Protein AF-A0A1S3XBG7-F1 (afdb_monomer)

Nearest PDB structures (foldseek):
  7dsp-assembly1_B  TM=4.612E-01  e=5.229E+00  Saccharomyces cerevisiae S288C
  7dso-assembly1_B  TM=4.538E-01  e=4.986E+00  Saccharomyces cerevisiae S288C
  7dsm-assembly1_B  TM=4.630E-01  e=8.419E+00  Saccharomyces cerevisiae S288C
  7dsr-assembly1_B  TM=4.302E-01  e=9.261E+00  Saccharomyces cerevisiae S288C

pLDDT: mean 74.71, std 26.36, range [26.05, 98.44]

Organism: Nicotiana tabacum (NCBI:txid4097)

Foldseek 3Di:
DDDDDDDDDDDDDDDDDDDDDDDDDPDDDDDDDDDDDDDDDDDDDDDDDDDPDDDPDDPPDDCPPPPVPDPDPDDPPDFDAFPLLVVQLVQQLAALPRHDADALVSLLVNLVLQLCLLVVNDDPTTRHDLLSLLSRLLSLLLLQQPHDPRRHHDPSNLVSLLVRVVSCVVRPDLLSVLSNCLPQPSSPRRDVSNVPDQFDDDLSNLLSVLSVQLSNLHADALCSLLSNDVQQPPQDPPDPDDRHGGSSSVSNNVSSCNRSPYDPRNVVSVVCSCVPVVDPDDDDPDPDDDDPDDDDPVPDDD

Sequence (302 aa):
MKALLYPDPLISPVPITKTRPFLNPQTSVRIPIKRVDYWVGKSSYSAINAVLDSASIDEQEPDIKNPSLSTSYRNSELPKPNQTVLEAQTKVCTGPTQTRPLTEEHAFKVLDTILKSAKGELKDEEPVSKAQLGAFFSAMTIRANAFPEPTQWSEGERRAMNHYWPQLIRVLPQDTIFIADPEGSIMGVGSSIGPQFVGNGTAEMRLVGALREVLAGGHLGYEEVQGVLKDVLPLKAGEMESSSASESLFSAFMIGQRMNRETDRELKAYCLAFDNELGPAPVADVNSLTHYGEPYDGNTRY

Solvent-accessible surface area (backbone atoms only — not comparable to full-atom values): 18846 Å² total; per-residue (Å²): 132,91,79,89,85,86,85,86,84,89,85,84,89,81,88,83,78,93,78,86,81,93,76,86,82,86,83,78,86,83,80,88,79,82,85,78,91,81,85,88,79,93,78,80,92,74,87,78,79,83,77,86,76,85,75,86,72,82,88,74,75,75,89,76,68,58,84,91,69,57,95,59,90,61,64,85,87,56,80,66,74,20,61,67,54,50,59,49,35,80,29,43,60,38,34,62,88,70,25,44,54,55,52,37,71,56,31,40,50,39,53,49,51,48,46,32,31,58,71,68,66,56,81,94,54,56,58,67,44,54,41,54,50,14,29,45,29,19,30,53,28,21,22,67,65,51,38,52,78,88,30,16,73,33,71,33,35,51,54,31,43,64,68,44,42,82,58,39,71,75,55,53,57,67,72,52,45,19,48,44,19,47,78,20,58,81,61,67,75,62,43,69,58,15,61,67,58,50,62,77,59,73,48,24,31,49,42,46,58,54,38,55,44,28,44,56,48,43,84,68,52,41,67,55,48,24,53,38,49,60,46,41,47,77,71,70,83,90,60,100,60,101,66,58,51,55,52,24,60,53,30,19,43,58,45,25,41,53,29,55,54,67,47,76,53,38,51,50,17,66,70,52,53,60,58,71,75,82,46,78,82,79,84,80,90,66,99,71,83,84,81,77,68,81,76,85,79,86,75,79,82,129

Secondary structure (DSSP, 8-state):
-----------PPPPPPP-PPP----------PPP-------------------------------TT--S-SS-TTSPPPPHHHHHHHHHHSS-TTT--PPPHHHHHHHHHHHHHHHHT--SSSPPPPHHHHHHHHHHHHHHHHTS-GGGS--HHHHHHHHHHHHHHTTTS-HHHHHHH-TTS-TTSS--SHHHH---SHHHHHHHHHHHHHHHTT----HHHHHHHHHHH-S--SS---TTSPPHHHHHHHHHHHHHH---HHHHHHHHHSSTTTT-SPP----S----PPPP--SS---

Structure (mmCIF, N/CA/C/O backbone):
data_AF-A0A1S3XBG7-F1
#
_entry.id   AF-A0A1S3XBG7-F1
#
loop_
_atom_site.group_PDB
_atom_site.id
_atom_site.type_symbol
_atom_site.label_atom_id
_atom_site.label_alt_id
_atom_site.label_comp_id
_atom_site.label_asym_id
_atom_site.label_entity_id
_atom_site.label_seq_id
_atom_site.pdbx_PDB_ins_code
_atom_site.Cartn_x
_atom_site.Cartn_y
_atom_site.Cartn_z
_atom_site.occupancy
_atom_site.B_iso_or_equiv
_atom_site.auth_seq_id
_atom_site.auth_comp_id
_atom_site.auth_asym_id
_atom_site.auth_atom_id
_atom_site.pdbx_PDB_model_num
ATOM 1 N N . MET A 1 1 ? 47.521 7.383 49.007 1.00 35.34 1 MET A N 1
ATOM 2 C CA . MET A 1 1 ? 48.975 7.588 48.805 1.00 35.34 1 MET A CA 1
ATOM 3 C C . MET A 1 1 ? 49.228 7.588 47.302 1.00 35.34 1 MET A C 1
ATOM 5 O O . MET A 1 1 ? 48.761 6.661 46.665 1.00 35.34 1 MET A O 1
ATOM 9 N N . LYS A 1 2 ? 49.567 8.749 46.712 1.00 31.89 2 LYS A N 1
ATOM 10 C CA . LYS A 1 2 ? 50.866 9.065 46.056 1.00 31.89 2 LYS A CA 1
ATOM 11 C C . LYS A 1 2 ? 51.339 7.982 45.064 1.00 31.89 2 LYS A C 1
ATOM 13 O O . LYS A 1 2 ? 51.423 6.841 45.478 1.00 31.89 2 LYS A O 1
ATOM 18 N N . ALA A 1 3 ? 51.812 8.221 43.842 1.00 29.66 3 ALA A N 1
ATOM 19 C CA . ALA A 1 3 ? 51.952 9.354 42.917 1.00 29.66 3 ALA A CA 1
ATOM 20 C C . ALA A 1 3 ? 52.903 8.850 41.796 1.00 29.66 3 ALA A C 1
ATOM 22 O O . ALA A 1 3 ? 53.903 8.240 42.153 1.00 29.66 3 ALA A O 1
ATOM 23 N N . LEU A 1 4 ? 52.620 9.197 40.526 1.00 32.34 4 LEU A N 1
ATOM 24 C CA . LEU A 1 4 ? 53.563 9.552 39.432 1.00 32.34 4 LEU A CA 1
ATOM 25 C C . LEU A 1 4 ? 54.542 8.458 38.918 1.00 32.34 4 LEU A C 1
ATOM 27 O O . LEU A 1 4 ? 55.101 7.693 39.686 1.00 32.34 4 LEU A O 1
ATOM 31 N N . LEU A 1 5 ? 54.778 8.311 37.607 1.00 31.88 5 LEU A N 1
ATOM 32 C CA . LEU A 1 5 ? 55.595 9.215 36.782 1.00 31.88 5 LEU A CA 1
ATOM 33 C C . LEU A 1 5 ? 55.273 9.102 35.270 1.00 31.88 5 LEU A C 1
ATOM 35 O O . LEU A 1 5 ? 55.169 8.007 34.726 1.00 31.88 5 LEU A O 1
ATOM 39 N N . TYR A 1 6 ? 55.182 10.270 34.628 1.00 31.20 6 TYR A N 1
ATOM 40 C CA . TYR A 1 6 ? 55.265 10.555 33.181 1.00 31.20 6 TYR A CA 1
ATOM 41 C C . TYR A 1 6 ? 56.746 10.826 32.792 1.00 31.20 6 TYR A C 1
ATOM 43 O O . TYR A 1 6 ? 57.567 10.984 33.704 1.00 31.20 6 TYR A O 1
ATOM 51 N N . PRO A 1 7 ? 57.121 10.904 31.493 1.00 42.81 7 PRO A N 1
ATOM 52 C CA . PRO A 1 7 ? 57.060 12.187 30.764 1.00 42.81 7 PRO A CA 1
ATOM 53 C C . PRO A 1 7 ? 56.627 12.109 29.282 1.00 42.81 7 PRO A C 1
ATOM 55 O O . PRO A 1 7 ? 56.980 11.182 28.557 1.00 42.81 7 PRO A O 1
ATOM 58 N N . ASP A 1 8 ? 55.910 13.153 28.850 1.00 32.44 8 ASP A N 1
ATOM 59 C CA . ASP A 1 8 ? 55.677 13.556 27.451 1.00 32.44 8 ASP A CA 1
ATOM 60 C C . ASP A 1 8 ? 56.944 14.144 26.796 1.00 32.44 8 ASP A C 1
ATOM 62 O O . ASP A 1 8 ? 57.896 14.524 27.489 1.00 32.44 8 ASP A O 1
ATOM 66 N N . PRO A 1 9 ? 56.896 14.386 25.471 1.00 37.31 9 PRO A N 1
ATOM 67 C CA . PRO A 1 9 ? 57.062 15.776 25.045 1.00 37.31 9 PRO A CA 1
ATOM 68 C C . PRO A 1 9 ? 56.051 16.248 23.978 1.00 37.31 9 PRO A C 1
ATOM 70 O O . PRO A 1 9 ? 55.927 15.677 22.901 1.00 37.31 9 PRO A O 1
ATOM 73 N N . LEU A 1 10 ? 55.388 17.363 24.312 1.00 31.72 10 LEU A N 1
ATOM 74 C CA . LEU A 1 10 ? 55.212 18.602 23.531 1.00 31.72 10 LEU A CA 1
ATOM 75 C C . LEU A 1 10 ? 55.059 18.502 21.998 1.00 31.72 10 LEU A C 1
ATOM 77 O O . LEU A 1 10 ? 56.049 18.288 21.314 1.00 31.72 10 LEU A O 1
ATOM 81 N N . ILE A 1 11 ? 53.884 18.896 21.477 1.00 32.72 11 ILE A N 1
ATOM 82 C CA . ILE A 1 11 ? 53.704 19.850 20.356 1.00 32.72 11 ILE A CA 1
ATOM 83 C C . ILE A 1 11 ? 52.292 20.473 20.455 1.00 32.72 11 ILE A C 1
ATOM 85 O O . ILE A 1 11 ? 51.293 19.787 20.649 1.00 32.72 11 ILE A O 1
ATOM 89 N N . SER A 1 12 ? 52.242 21.801 20.348 1.00 33.50 12 SER A N 1
ATOM 90 C CA . SER A 1 12 ? 51.066 22.682 20.436 1.00 33.50 12 SER A CA 1
ATOM 91 C C . SER A 1 12 ? 50.306 22.784 19.097 1.00 33.50 12 SER A C 1
ATOM 93 O O . SER A 1 12 ? 50.967 22.758 18.056 1.00 33.50 12 SER A O 1
ATOM 95 N N . PRO A 1 13 ? 48.969 22.980 19.057 1.00 31.42 13 PRO A N 1
ATOM 96 C CA . PRO A 1 13 ? 48.265 23.331 17.828 1.00 31.42 13 PRO A CA 1
ATOM 97 C C . PRO A 1 13 ? 48.175 24.858 17.648 1.00 31.42 13 PRO A C 1
ATOM 99 O O . PRO A 1 13 ? 47.651 25.583 18.493 1.00 31.42 13 PRO A O 1
ATOM 102 N N . VAL A 1 14 ? 48.663 25.349 16.507 1.00 36.16 14 VAL A N 1
ATOM 103 C CA . VAL A 1 14 ? 48.480 26.732 16.029 1.00 36.16 14 VAL A CA 1
ATOM 104 C C . VAL A 1 14 ? 47.140 26.834 15.277 1.00 36.16 14 VAL A C 1
ATOM 106 O O . VAL A 1 14 ? 46.842 25.950 14.472 1.00 36.16 14 VAL A O 1
ATOM 109 N N . PRO A 1 15 ? 46.329 27.894 15.471 1.00 30.62 15 PRO A N 1
ATOM 110 C CA . PRO A 1 15 ? 45.098 28.095 14.712 1.00 30.62 15 PRO A CA 1
ATOM 111 C C . PRO A 1 15 ? 45.410 28.707 13.339 1.00 30.62 15 PRO A C 1
ATOM 113 O O . PRO A 1 15 ? 45.975 29.796 13.255 1.00 30.62 15 PRO A O 1
ATOM 116 N N . ILE A 1 16 ? 45.021 28.030 12.253 1.00 32.06 16 ILE A N 1
ATOM 117 C CA . ILE A 1 16 ? 45.119 28.579 10.894 1.00 32.06 16 ILE A CA 1
ATOM 118 C C . ILE A 1 16 ? 43.800 29.261 10.523 1.00 32.06 16 ILE A C 1
ATOM 120 O O . ILE A 1 16 ? 42.727 28.660 10.458 1.00 32.06 16 ILE A O 1
ATOM 124 N N . THR A 1 17 ? 43.932 30.558 10.296 1.00 31.77 17 THR A N 1
ATOM 125 C CA . THR A 1 17 ? 42.961 31.523 9.796 1.00 31.77 17 THR A CA 1
ATOM 126 C C . THR A 1 17 ? 42.422 31.136 8.416 1.00 31.77 17 THR A C 1
ATOM 128 O O . THR A 1 17 ? 43.154 30.703 7.531 1.00 31.77 17 THR A O 1
ATOM 131 N N . LYS A 1 18 ? 41.116 31.346 8.221 1.00 31.89 18 LYS A N 1
ATOM 132 C CA . LYS A 1 18 ? 40.427 31.225 6.932 1.00 31.89 18 LYS A CA 1
ATOM 133 C C . LYS A 1 18 ? 40.865 32.348 5.983 1.00 31.89 18 LYS A C 1
ATOM 135 O O . LYS A 1 18 ? 40.566 33.510 6.241 1.00 31.89 18 LYS A O 1
ATOM 140 N N . THR A 1 19 ? 41.420 31.987 4.833 1.00 29.50 19 THR A N 1
ATOM 141 C CA . THR A 1 19 ? 41.472 32.836 3.633 1.00 29.50 19 THR A CA 1
ATOM 142 C C . THR A 1 19 ? 41.131 31.979 2.416 1.00 29.50 19 THR A C 1
ATOM 144 O O . THR A 1 19 ? 41.857 31.057 2.059 1.00 29.50 19 THR A O 1
ATOM 147 N N . ARG A 1 20 ? 39.977 32.258 1.796 1.00 31.02 20 ARG A N 1
ATOM 148 C CA . ARG A 1 20 ? 39.573 31.708 0.494 1.00 31.02 20 ARG A CA 1
ATOM 149 C C . ARG A 1 20 ? 40.202 32.553 -0.618 1.00 31.02 20 ARG A C 1
ATOM 151 O O . ARG A 1 20 ? 39.997 33.765 -0.594 1.00 31.02 20 ARG A O 1
ATOM 158 N N . PRO A 1 21 ? 40.812 31.954 -1.649 1.00 30.97 21 PRO A N 1
ATOM 159 C CA . PRO A 1 21 ? 40.798 32.522 -2.983 1.00 30.97 21 PRO A CA 1
ATOM 160 C C . PRO A 1 21 ? 39.692 31.857 -3.810 1.00 30.97 21 PRO A C 1
ATOM 162 O O . PRO A 1 21 ? 39.601 30.634 -3.909 1.00 30.97 21 PRO A O 1
ATOM 165 N N . PHE A 1 22 ? 38.835 32.695 -4.390 1.00 34.69 22 PHE A N 1
ATOM 166 C CA . PHE A 1 22 ? 37.911 32.327 -5.454 1.00 34.69 22 PHE A CA 1
ATOM 167 C C . PHE A 1 22 ? 38.700 31.856 -6.680 1.00 34.69 22 PHE A C 1
ATOM 169 O O . PHE A 1 22 ? 39.508 32.613 -7.212 1.00 34.69 22 PHE A O 1
ATOM 176 N N . LEU A 1 23 ? 38.419 30.645 -7.157 1.00 29.97 23 LEU A N 1
ATOM 177 C CA . LEU A 1 23 ? 38.784 30.193 -8.496 1.00 29.97 23 LEU A CA 1
ATOM 178 C C . LEU A 1 23 ? 37.571 29.491 -9.113 1.00 29.97 23 LEU A C 1
ATOM 180 O O . LEU A 1 23 ? 37.189 28.396 -8.708 1.00 29.97 23 LEU A O 1
ATOM 184 N N . ASN A 1 24 ? 36.960 30.176 -10.080 1.00 36.09 24 ASN A N 1
ATOM 185 C CA . ASN A 1 24 ? 36.001 29.621 -11.032 1.00 36.09 24 ASN A CA 1
ATOM 186 C C . ASN A 1 24 ? 36.683 28.557 -11.905 1.00 36.09 24 ASN A C 1
ATOM 188 O O . ASN A 1 24 ? 37.758 28.835 -12.440 1.00 36.09 24 ASN A O 1
ATOM 192 N N . PRO A 1 25 ? 36.008 27.442 -12.217 1.00 33.50 25 PRO A N 1
ATOM 193 C CA . PRO A 1 25 ? 36.270 26.698 -13.435 1.00 33.50 25 PRO A CA 1
ATOM 194 C C . PRO A 1 25 ? 35.096 26.885 -14.406 1.00 33.50 25 PRO A C 1
ATOM 196 O O . PRO A 1 25 ? 34.070 26.221 -14.308 1.00 33.50 25 PRO A O 1
ATOM 199 N N . GLN A 1 26 ? 35.262 27.798 -15.368 1.00 33.75 26 GLN A N 1
ATOM 200 C CA . GLN A 1 26 ? 34.527 27.738 -16.632 1.00 33.75 26 GLN A CA 1
ATOM 201 C C . GLN A 1 26 ? 35.194 26.672 -17.506 1.00 33.75 26 GLN A C 1
ATOM 203 O O . GLN A 1 26 ? 36.232 26.920 -18.120 1.00 33.75 26 GLN A O 1
ATOM 208 N N . THR A 1 27 ? 34.613 25.481 -17.583 1.00 28.89 27 THR A N 1
ATOM 209 C CA . THR A 1 27 ? 34.970 24.486 -18.597 1.00 28.89 27 THR A CA 1
ATOM 210 C C . THR A 1 27 ? 34.123 24.729 -19.843 1.00 28.89 27 THR A C 1
ATOM 212 O O . THR A 1 27 ? 32.992 24.271 -19.955 1.00 28.89 27 THR A O 1
ATOM 215 N N . SER A 1 28 ? 34.678 25.478 -20.800 1.00 33.94 28 SER A N 1
ATOM 216 C CA . SER A 1 28 ? 34.154 25.516 -22.169 1.00 33.94 28 SER A CA 1
ATOM 217 C C . SER A 1 28 ? 34.820 24.406 -22.984 1.00 33.94 28 SER A C 1
ATOM 219 O O . SER A 1 28 ? 36.025 24.429 -23.231 1.00 33.94 28 SER A O 1
ATOM 221 N N . VAL A 1 29 ? 34.039 23.403 -23.382 1.00 28.75 29 VAL A N 1
ATOM 222 C CA . VAL A 1 29 ? 34.478 22.379 -24.335 1.00 28.75 29 VAL A CA 1
ATOM 223 C C . VAL A 1 29 ? 34.359 22.976 -25.738 1.00 28.75 29 VAL A C 1
ATOM 225 O O . VAL A 1 29 ? 33.261 23.250 -26.213 1.00 28.75 29 VAL A O 1
ATOM 228 N N . ARG A 1 30 ? 35.497 23.214 -26.402 1.00 29.20 30 ARG A N 1
ATOM 229 C CA . ARG A 1 30 ? 35.551 23.597 -27.822 1.00 29.20 30 ARG A CA 1
ATOM 230 C C . ARG A 1 30 ? 35.695 22.342 -28.679 1.00 29.20 30 ARG A C 1
ATOM 232 O O . ARG A 1 30 ? 36.721 21.672 -28.615 1.00 29.20 30 ARG A O 1
ATOM 239 N N . ILE A 1 31 ? 34.695 22.065 -29.511 1.00 33.53 31 ILE A N 1
ATOM 240 C CA . ILE A 1 31 ? 34.766 21.053 -30.573 1.00 33.53 31 ILE A CA 1
ATOM 241 C C . ILE A 1 31 ? 35.258 21.749 -31.857 1.00 33.53 31 ILE A C 1
ATOM 243 O O . ILE A 1 31 ? 34.691 22.777 -32.234 1.00 33.53 31 ILE A O 1
ATOM 247 N N . 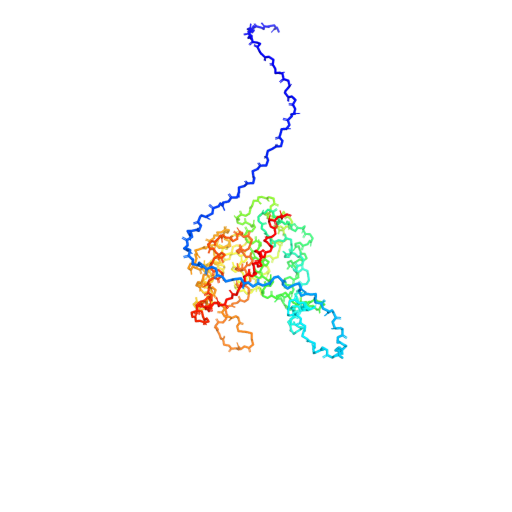PRO A 1 32 ? 36.300 21.247 -32.547 1.00 27.42 32 PRO A N 1
ATOM 248 C CA . PRO A 1 32 ? 36.764 21.840 -33.794 1.00 27.42 32 PRO A CA 1
ATOM 249 C C . PRO A 1 32 ? 35.905 21.352 -34.968 1.00 27.42 32 PRO A C 1
ATOM 251 O O . PRO A 1 32 ? 35.942 20.177 -35.330 1.00 27.42 32 PRO A O 1
ATOM 254 N N . ILE A 1 33 ? 35.164 22.259 -35.606 1.00 32.72 33 ILE A N 1
ATOM 255 C CA . ILE A 1 33 ? 34.519 21.994 -36.899 1.00 32.72 33 ILE A CA 1
ATOM 256 C C . ILE A 1 33 ? 35.514 22.359 -38.006 1.00 32.72 33 ILE A C 1
ATOM 258 O O . ILE A 1 33 ? 35.986 23.495 -38.093 1.00 32.72 33 ILE A O 1
ATOM 262 N N . LYS A 1 34 ? 35.865 21.372 -38.840 1.00 29.00 34 LYS A N 1
ATOM 263 C CA . LYS A 1 34 ? 36.701 21.547 -40.034 1.00 29.00 34 LYS A CA 1
ATOM 264 C C . LYS A 1 34 ? 36.008 22.488 -41.026 1.00 29.00 34 LYS A C 1
ATOM 266 O O . LYS A 1 34 ? 34.881 22.228 -41.438 1.00 29.00 34 LYS A O 1
ATOM 271 N N . ARG A 1 35 ? 36.718 23.545 -41.434 1.00 27.17 35 ARG A N 1
ATOM 272 C CA . ARG A 1 35 ? 36.388 24.368 -42.605 1.00 27.17 35 ARG A CA 1
ATOM 273 C C . ARG A 1 35 ? 36.412 23.518 -43.870 1.00 27.17 35 ARG A C 1
ATOM 275 O O . ARG A 1 35 ? 37.391 22.817 -44.115 1.00 27.17 35 ARG A O 1
ATOM 282 N N . VAL A 1 36 ? 35.394 23.691 -44.702 1.00 30.00 36 VAL A N 1
ATOM 283 C CA . VAL A 1 36 ? 35.513 23.555 -46.153 1.00 30.00 36 VAL A CA 1
ATOM 284 C C . VAL A 1 36 ? 35.120 24.910 -46.732 1.00 30.00 36 VAL A C 1
ATOM 286 O O . VAL A 1 36 ? 34.022 25.404 -46.484 1.00 30.00 36 VAL A O 1
ATOM 289 N N . ASP A 1 37 ? 36.072 25.536 -47.414 1.00 28.08 37 ASP A N 1
ATOM 290 C CA . ASP A 1 37 ? 35.954 26.851 -48.031 1.00 28.08 37 ASP A CA 1
ATOM 291 C C . ASP A 1 37 ? 35.176 26.765 -49.353 1.00 28.08 37 ASP A C 1
ATOM 293 O O . ASP A 1 37 ? 35.594 26.030 -50.240 1.00 28.08 37 ASP A O 1
ATOM 297 N N . TYR A 1 38 ? 34.127 27.579 -49.529 1.00 28.55 38 TYR A N 1
ATOM 298 C CA . TYR A 1 38 ? 33.675 28.048 -50.849 1.00 28.55 38 TYR A CA 1
ATOM 299 C C . TYR A 1 38 ? 33.119 29.485 -50.767 1.00 28.55 38 TYR A C 1
ATOM 301 O O . TYR A 1 38 ? 32.004 29.744 -50.333 1.00 28.55 38 TYR A O 1
ATOM 309 N N . TRP A 1 39 ? 34.001 30.417 -51.126 1.00 27.03 39 TRP A N 1
ATOM 310 C CA . TRP A 1 39 ? 33.845 31.649 -51.910 1.00 27.03 39 TRP A CA 1
ATOM 311 C C . TRP A 1 39 ? 32.491 32.401 -51.974 1.00 27.03 39 TRP A C 1
ATOM 313 O O . TRP A 1 39 ? 31.574 32.038 -52.697 1.00 27.03 39 TRP A O 1
ATOM 323 N N . VAL A 1 40 ? 32.505 33.563 -51.303 1.00 27.62 40 VAL A N 1
ATOM 324 C CA . VAL A 1 40 ? 32.121 34.932 -51.730 1.00 27.62 40 VAL A CA 1
ATOM 325 C C . VAL A 1 40 ? 30.858 35.130 -52.588 1.00 27.62 40 VAL A C 1
ATOM 327 O O . VAL A 1 40 ? 30.875 34.993 -53.806 1.00 27.62 40 VAL A O 1
ATOM 330 N N . GLY A 1 41 ? 29.841 35.727 -51.957 1.00 26.05 41 GLY A N 1
ATOM 331 C CA . GLY A 1 41 ? 28.843 36.586 -52.598 1.00 26.05 41 GLY A CA 1
ATOM 332 C C . GLY A 1 41 ? 28.493 37.756 -51.673 1.00 26.05 41 GLY A C 1
ATOM 333 O O . GLY A 1 41 ? 27.969 37.550 -50.583 1.00 26.05 41 GLY A O 1
ATOM 334 N N . LYS A 1 42 ? 28.828 38.988 -52.077 1.00 29.36 42 LYS A N 1
ATOM 335 C CA . LYS A 1 42 ? 28.424 40.232 -51.396 1.00 29.36 42 LYS A CA 1
ATOM 336 C C . LYS A 1 42 ? 26.895 40.337 -51.373 1.00 29.36 42 LYS A C 1
ATOM 338 O O . LYS A 1 42 ? 26.289 40.286 -52.436 1.00 29.36 42 LYS A O 1
ATOM 343 N N . SER A 1 43 ? 26.297 40.629 -50.220 1.00 29.69 43 SER A N 1
ATOM 344 C CA . SER A 1 43 ? 25.027 41.358 -50.184 1.00 29.69 43 SER A CA 1
ATOM 345 C C . SER A 1 43 ? 24.846 42.101 -48.861 1.00 29.69 43 SER A C 1
ATOM 347 O O . SER A 1 43 ? 25.339 41.691 -47.816 1.00 29.69 43 SER A O 1
ATOM 349 N N . SER A 1 44 ? 24.196 43.247 -48.987 1.00 27.70 44 SER A N 1
ATOM 350 C CA . SER A 1 44 ? 23.981 44.348 -48.055 1.00 27.70 44 SER A CA 1
ATOM 351 C C . SER A 1 44 ? 23.440 43.972 -46.676 1.00 27.70 44 SER A C 1
ATOM 353 O O . SER A 1 44 ? 22.492 43.198 -46.556 1.00 27.70 44 SER A O 1
ATOM 355 N N . TYR A 1 45 ? 23.943 44.659 -45.649 1.00 28.11 45 TYR A N 1
ATOM 356 C CA . TYR A 1 45 ? 23.248 44.814 -44.376 1.00 28.11 45 TYR A CA 1
ATOM 357 C C . TYR A 1 45 ? 21.955 45.604 -44.601 1.00 28.11 45 TYR A C 1
ATOM 359 O O . TYR A 1 45 ? 22.007 46.776 -44.968 1.00 28.11 45 TYR A O 1
ATOM 367 N N . SER A 1 46 ? 20.809 44.966 -44.371 1.00 26.56 46 SER A N 1
ATOM 368 C CA . SER A 1 46 ? 19.518 45.643 -44.280 1.00 26.56 46 SER A CA 1
ATOM 369 C C . SER A 1 46 ? 19.005 45.474 -42.856 1.00 26.56 46 SER A C 1
ATOM 371 O O . SER A 1 46 ? 18.651 44.373 -42.440 1.00 26.56 46 SER A O 1
ATOM 373 N N . ALA A 1 47 ? 19.027 46.563 -42.089 1.00 28.83 47 ALA A N 1
ATOM 374 C CA . ALA A 1 47 ? 18.360 46.639 -40.800 1.00 28.83 47 ALA A CA 1
ATOM 375 C C . ALA A 1 47 ? 16.848 46.667 -41.058 1.00 28.83 47 ALA A C 1
ATOM 377 O O . ALA A 1 47 ? 16.317 47.657 -41.559 1.00 28.83 47 ALA A O 1
ATOM 378 N N . ILE A 1 48 ? 16.167 45.560 -40.768 1.00 30.19 48 ILE A N 1
ATOM 379 C CA . ILE A 1 48 ? 14.707 45.502 -40.806 1.00 30.19 48 ILE A CA 1
ATOM 380 C C . ILE A 1 48 ? 14.223 45.927 -39.422 1.00 30.19 48 ILE A C 1
ATOM 382 O O . ILE A 1 48 ? 14.267 45.155 -38.468 1.00 30.19 48 ILE A O 1
ATOM 386 N N . ASN A 1 49 ? 13.801 47.185 -39.314 1.00 29.73 49 ASN A N 1
ATOM 387 C CA . ASN A 1 49 ? 13.013 47.648 -38.181 1.00 29.73 49 ASN A CA 1
ATOM 388 C C . ASN A 1 49 ? 11.635 46.981 -38.275 1.00 29.73 49 ASN A C 1
ATOM 390 O O . ASN A 1 49 ? 10.892 47.238 -39.221 1.00 29.73 49 ASN A O 1
ATOM 394 N N . ALA A 1 50 ? 11.308 46.113 -37.318 1.00 28.69 50 ALA A N 1
ATOM 395 C CA . ALA A 1 50 ? 9.969 45.556 -37.196 1.00 28.69 50 ALA A CA 1
ATOM 396 C C . ALA A 1 50 ? 9.028 46.646 -36.662 1.00 28.69 50 ALA A C 1
ATOM 398 O O . ALA A 1 50 ? 9.128 47.070 -35.511 1.00 28.69 50 ALA A O 1
ATOM 399 N N . VAL A 1 51 ? 8.150 47.128 -37.538 1.00 29.12 51 VAL A N 1
ATOM 400 C CA . VAL A 1 51 ? 7.015 47.981 -37.189 1.00 29.12 51 VAL A CA 1
ATOM 401 C C . VAL A 1 51 ? 6.008 47.111 -36.434 1.00 29.12 51 VAL A C 1
ATOM 403 O O . VAL A 1 51 ? 5.541 46.104 -36.960 1.00 29.12 51 VAL A O 1
ATOM 406 N N . LEU A 1 52 ? 5.720 47.480 -35.184 1.00 33.25 52 LEU A N 1
ATOM 407 C CA . LEU A 1 52 ? 4.601 46.954 -34.404 1.00 33.25 52 LEU A CA 1
ATOM 408 C C . LEU A 1 52 ? 3.305 47.431 -35.065 1.00 33.25 52 LEU A C 1
ATOM 410 O O . LEU A 1 52 ? 2.892 48.570 -34.860 1.00 33.25 52 LEU A O 1
ATOM 414 N N . ASP A 1 53 ? 2.702 46.571 -35.880 1.00 28.50 53 ASP A N 1
ATOM 415 C CA . ASP A 1 53 ? 1.360 46.791 -36.407 1.00 28.50 53 ASP A CA 1
ATOM 416 C C . ASP A 1 53 ? 0.366 46.151 -35.432 1.00 28.50 53 ASP A C 1
ATOM 418 O O . ASP A 1 53 ? 0.247 44.929 -35.327 1.00 28.50 53 ASP A O 1
ATOM 422 N N . SER A 1 54 ? -0.271 46.988 -34.616 1.00 38.34 54 SER A N 1
ATOM 423 C CA . SER A 1 54 ? -1.307 46.578 -33.674 1.00 38.34 54 SER A CA 1
ATOM 424 C C . SER A 1 54 ? -2.605 46.324 -34.439 1.00 38.34 54 SER A C 1
ATOM 426 O O . SER A 1 54 ? -3.448 47.215 -34.563 1.00 38.34 54 SER A O 1
ATOM 428 N N . ALA A 1 55 ? -2.767 45.109 -34.955 1.00 32.53 55 ALA A N 1
ATOM 429 C CA . ALA A 1 55 ? -4.063 44.624 -35.399 1.00 32.53 55 ALA A CA 1
ATOM 430 C C . ALA A 1 55 ? -4.912 44.285 -34.163 1.00 32.53 55 ALA A C 1
ATOM 432 O O . ALA A 1 55 ? -4.563 43.407 -33.376 1.00 32.53 55 ALA A O 1
ATOM 433 N N . SER A 1 56 ? -6.018 45.007 -33.982 1.00 36.22 56 SER A N 1
ATOM 434 C CA . SER A 1 56 ? -7.073 44.662 -33.028 1.00 36.22 56 SER A CA 1
ATOM 435 C C . SER A 1 56 ? -7.779 43.409 -33.539 1.00 36.22 56 SER A C 1
ATOM 437 O O . SER A 1 56 ? -8.624 43.472 -34.430 1.00 36.22 56 SER A O 1
ATOM 439 N N . ILE A 1 57 ? -7.366 42.258 -33.015 1.00 36.97 57 ILE A N 1
ATOM 440 C CA . ILE A 1 57 ? -8.077 40.997 -33.196 1.00 36.97 57 ILE A CA 1
ATOM 441 C C . ILE A 1 57 ? -9.161 40.969 -32.123 1.00 36.97 57 ILE A C 1
ATOM 443 O O . ILE A 1 57 ? -8.868 41.048 -30.934 1.00 36.97 57 ILE A O 1
ATOM 447 N N . ASP A 1 58 ? -10.405 40.933 -32.584 1.00 32.53 58 ASP A N 1
ATOM 448 C CA . ASP A 1 58 ? -11.606 40.747 -31.779 1.00 32.53 58 ASP A CA 1
ATOM 449 C C . ASP A 1 58 ? -11.427 39.480 -30.917 1.00 32.53 58 ASP A C 1
ATOM 451 O O . ASP A 1 58 ? -11.283 38.373 -31.445 1.00 32.53 58 ASP A O 1
ATOM 455 N N . GLU A 1 59 ? -11.346 39.648 -29.595 1.00 39.03 59 GLU A N 1
ATOM 456 C CA . GLU A 1 59 ? -11.202 38.554 -28.633 1.00 39.03 59 GLU A CA 1
ATOM 457 C C . GLU A 1 59 ? -12.511 37.756 -28.558 1.00 39.03 59 GLU A C 1
ATOM 459 O O . GLU A 1 59 ? -13.376 37.976 -27.711 1.00 39.03 59 GLU A O 1
ATOM 464 N N . GLN A 1 60 ? -12.642 36.770 -29.436 1.00 42.47 60 GLN A N 1
ATOM 465 C CA . GLN A 1 60 ? -13.338 35.534 -29.106 1.00 42.47 60 GLN A CA 1
ATOM 466 C C . GLN A 1 60 ? -12.330 34.397 -29.196 1.00 42.47 60 GLN A C 1
ATOM 468 O O . GLN A 1 60 ? -12.281 33.649 -30.172 1.00 42.47 60 GLN A O 1
ATOM 473 N N . GLU A 1 61 ? -11.494 34.287 -28.160 1.00 33.84 61 GLU A N 1
ATOM 474 C CA . GLU A 1 61 ? -10.727 33.068 -27.943 1.00 33.84 61 GLU A CA 1
ATOM 475 C C . GLU A 1 61 ? -11.714 31.917 -27.682 1.00 33.84 61 GLU A C 1
ATOM 477 O O . GLU A 1 61 ? -12.516 31.994 -26.743 1.00 33.84 61 GLU A O 1
ATOM 482 N N . PRO A 1 62 ? -11.708 30.835 -28.483 1.00 39.41 62 PRO A N 1
ATOM 483 C CA . PRO A 1 62 ? -12.271 29.583 -28.008 1.00 39.41 62 PRO A CA 1
ATOM 484 C C . PRO A 1 62 ? -11.507 29.192 -26.740 1.00 39.41 62 PRO A C 1
ATOM 486 O O . PRO A 1 62 ? -10.287 29.324 -26.696 1.00 39.41 62 PRO A O 1
ATOM 489 N N . ASP A 1 63 ? -12.234 28.724 -25.725 1.00 41.03 63 ASP A N 1
ATOM 490 C CA . ASP A 1 63 ? -11.749 28.287 -24.407 1.00 41.03 63 ASP A CA 1
ATOM 491 C C . ASP A 1 63 ? -10.792 27.080 -24.549 1.00 41.03 63 ASP A C 1
ATOM 493 O O . ASP A 1 63 ? -11.110 25.950 -24.179 1.00 41.03 63 ASP A O 1
ATOM 497 N N . ILE A 1 64 ? -9.612 27.286 -25.144 1.00 46.84 64 ILE A N 1
ATOM 498 C CA . ILE A 1 64 ? -8.515 26.322 -25.199 1.00 46.84 64 ILE A CA 1
ATOM 499 C C . ILE A 1 64 ? -7.845 26.397 -23.832 1.00 46.84 64 ILE A C 1
ATOM 501 O O . ILE A 1 64 ? -6.766 26.959 -23.645 1.00 46.84 64 ILE A O 1
ATOM 505 N N . LYS A 1 65 ? -8.534 25.842 -22.832 1.00 44.50 65 LYS A N 1
ATOM 506 C CA . LYS A 1 65 ? -7.948 25.594 -21.521 1.00 44.50 65 LYS A CA 1
ATOM 507 C C . LYS A 1 65 ? -6.709 24.747 -21.725 1.00 44.50 65 LYS A C 1
ATOM 509 O O . LYS A 1 65 ? -6.781 23.633 -22.240 1.00 44.50 65 LYS A O 1
ATOM 514 N N . ASN A 1 66 ? -5.575 25.281 -21.294 1.00 40.47 66 ASN A N 1
ATOM 515 C CA . ASN A 1 66 ? -4.354 24.513 -21.165 1.00 40.47 66 ASN A CA 1
ATOM 516 C C . ASN A 1 66 ? -4.668 23.255 -20.322 1.00 40.47 66 ASN A C 1
ATOM 518 O O . ASN A 1 66 ? -5.037 23.407 -19.155 1.00 40.47 66 ASN A O 1
ATOM 522 N N . PRO A 1 67 ? -4.541 22.026 -20.859 1.00 50.12 67 PRO A N 1
ATOM 523 C CA . PRO A 1 67 ? -4.897 20.803 -20.135 1.00 50.12 67 PRO A CA 1
ATOM 524 C C . PRO A 1 67 ? -4.056 20.584 -18.865 1.00 50.12 67 PRO A C 1
ATOM 526 O O . PRO A 1 67 ? -4.438 19.795 -18.006 1.00 50.12 67 PRO A O 1
ATOM 529 N N . SER A 1 68 ? -2.944 21.315 -18.707 1.00 44.59 68 SER A N 1
ATOM 530 C CA . SER A 1 68 ? -2.133 21.326 -17.480 1.00 44.59 68 SER A CA 1
ATOM 531 C C . SER A 1 68 ? -2.691 22.207 -16.347 1.00 44.59 68 SER A C 1
ATOM 533 O O . SER A 1 68 ? -2.236 22.105 -15.207 1.00 44.59 68 SER A O 1
ATOM 535 N N . LEU A 1 69 ? -3.707 23.035 -16.615 1.00 43.56 69 LEU A N 1
ATOM 536 C CA . LEU A 1 69 ? -4.408 23.868 -15.631 1.00 43.56 69 LEU A CA 1
ATOM 537 C C . LEU A 1 69 ? -5.845 23.364 -15.428 1.00 43.56 69 LEU A C 1
ATOM 539 O O . LEU A 1 69 ? -6.814 24.105 -15.582 1.00 43.56 69 LEU A O 1
ATOM 543 N N . SER A 1 70 ? -5.997 22.083 -15.082 1.00 42.84 70 SER A N 1
ATOM 544 C CA . SER A 1 70 ? -7.281 21.574 -14.600 1.00 42.84 70 SER A CA 1
ATOM 545 C C . SER A 1 70 ? -7.511 22.026 -13.156 1.00 42.84 70 SER A C 1
ATOM 547 O O . SER A 1 70 ? -6.748 21.682 -12.253 1.00 42.84 70 SER A O 1
ATOM 549 N N . THR A 1 71 ? -8.592 22.770 -12.913 1.00 48.00 71 THR A N 1
ATOM 550 C CA . THR A 1 71 ? -9.054 23.118 -11.556 1.00 48.00 71 THR A CA 1
ATOM 551 C C . THR A 1 71 ? -9.641 21.916 -10.805 1.00 48.00 71 THR A C 1
ATOM 553 O O . THR A 1 71 ? -9.915 22.012 -9.611 1.00 48.00 71 THR A O 1
ATOM 556 N N . SER A 1 72 ? -9.795 20.768 -11.475 1.00 45.72 72 SER A N 1
ATOM 557 C CA . SER A 1 72 ? -10.157 19.489 -10.873 1.00 45.72 72 SER A CA 1
ATOM 558 C C . SER A 1 72 ? -9.578 18.340 -11.700 1.00 45.72 72 SER A C 1
ATOM 560 O O . SER A 1 72 ? -10.217 17.832 -12.617 1.00 45.72 72 SER A O 1
ATOM 562 N N . TYR A 1 73 ? -8.369 17.879 -11.361 1.00 56.78 73 TYR A N 1
ATOM 563 C CA . TYR A 1 73 ? -7.803 16.627 -11.901 1.00 56.78 73 TYR A CA 1
ATOM 564 C C . TYR A 1 73 ? -8.639 15.383 -11.546 1.00 56.78 73 TYR A C 1
ATOM 566 O O . TYR A 1 73 ? -8.393 14.292 -12.053 1.00 56.78 73 TYR A O 1
ATOM 574 N N . ARG A 1 74 ? -9.627 15.531 -10.658 1.00 63.09 74 ARG A N 1
ATOM 575 C CA . ARG A 1 74 ? -10.505 14.458 -10.210 1.00 63.09 74 ARG A CA 1
ATOM 576 C C . ARG A 1 74 ? -11.836 14.530 -10.954 1.00 63.09 74 ARG A C 1
ATOM 578 O O . ARG A 1 74 ? -12.516 15.554 -10.890 1.00 63.09 74 ARG A O 1
ATOM 585 N N . ASN A 1 75 ? -12.234 13.434 -11.596 1.00 69.44 75 ASN A N 1
ATOM 586 C CA . ASN A 1 75 ? -13.606 13.275 -12.076 1.00 69.44 75 ASN A CA 1
ATOM 587 C C . ASN A 1 75 ? -14.563 13.359 -10.865 1.00 69.44 75 ASN A C 1
ATOM 589 O O . ASN A 1 75 ? -14.383 12.634 -9.886 1.00 69.44 75 ASN A O 1
ATOM 593 N N . SER A 1 76 ? -15.553 14.256 -10.913 1.00 72.19 76 SER A N 1
ATOM 594 C CA . SER A 1 76 ? -16.554 14.442 -9.852 1.00 72.19 76 SER A CA 1
ATOM 595 C C . SER A 1 76 ? -17.418 13.205 -9.598 1.00 72.19 76 SER A C 1
ATOM 597 O O . SER A 1 76 ? -18.021 13.099 -8.536 1.00 72.19 76 SER A O 1
ATOM 599 N N . GLU A 1 77 ? -17.465 12.277 -10.552 1.00 78.12 77 GLU A N 1
ATOM 600 C CA . GLU A 1 77 ? -18.139 10.982 -10.430 1.00 78.12 77 GLU A CA 1
ATOM 601 C C . GLU A 1 77 ? -17.371 10.001 -9.531 1.00 78.12 77 GLU A C 1
ATOM 603 O O . GLU A 1 77 ? -17.944 9.021 -9.060 1.00 78.12 77 GLU A O 1
ATOM 608 N N . LEU A 1 78 ? -16.081 10.250 -9.261 1.00 76.69 78 LEU A N 1
ATOM 609 C CA . LEU A 1 78 ? -15.286 9.394 -8.385 1.00 76.69 78 LEU A CA 1
ATOM 610 C C . LEU A 1 78 ? -15.595 9.701 -6.911 1.00 76.69 78 LEU A C 1
ATOM 612 O O . LEU A 1 78 ? -15.358 10.839 -6.477 1.00 76.69 78 LEU A O 1
ATOM 616 N N . PRO A 1 79 ? -16.015 8.697 -6.112 1.00 82.69 79 PRO A N 1
ATOM 617 C CA . PRO A 1 79 ? -16.307 8.869 -4.690 1.00 82.69 79 PRO A CA 1
ATOM 618 C C . PRO A 1 79 ? -15.141 9.524 -3.964 1.00 82.69 79 PRO A C 1
ATOM 620 O O . PRO A 1 79 ? -13.986 9.188 -4.238 1.00 82.69 79 PRO A O 1
ATOM 623 N N . LYS A 1 80 ? -15.411 10.464 -3.055 1.00 88.88 80 LYS A N 1
ATOM 624 C CA . LYS A 1 80 ? -14.364 11.116 -2.255 1.00 88.88 80 LYS A CA 1
ATOM 625 C C . LYS A 1 80 ? -13.705 10.087 -1.321 1.00 88.88 80 LYS A C 1
ATOM 627 O O . LYS A 1 80 ? -14.385 9.184 -0.848 1.00 88.88 80 LYS A O 1
ATOM 632 N N . PRO A 1 81 ? -12.387 10.182 -1.061 1.00 92.44 81 PRO A N 1
ATOM 633 C CA . PRO A 1 81 ? -11.734 9.289 -0.115 1.00 92.44 81 PRO A CA 1
ATOM 634 C C . PRO A 1 81 ? -12.268 9.557 1.291 1.00 92.44 81 PRO A C 1
ATOM 636 O O . PRO A 1 81 ? -12.582 10.702 1.628 1.00 92.44 81 PRO A O 1
ATOM 639 N N . ASN A 1 82 ? -12.283 8.531 2.141 1.00 96.56 82 ASN A N 1
ATOM 640 C CA . ASN A 1 82 ? -12.524 8.741 3.561 1.00 96.56 82 ASN A CA 1
ATOM 641 C C . ASN A 1 82 ? -11.425 9.652 4.132 1.00 96.56 82 ASN A C 1
ATOM 643 O O . ASN A 1 82 ? -10.235 9.327 4.049 1.00 96.56 82 ASN A O 1
ATOM 647 N N . GLN A 1 83 ? -11.829 10.786 4.705 1.00 96.25 83 GLN A N 1
ATOM 648 C CA . GLN A 1 83 ? -10.913 11.839 5.140 1.00 96.25 83 GLN A CA 1
ATOM 649 C C . GLN A 1 83 ? -10.027 11.396 6.313 1.00 96.25 83 GLN A C 1
ATOM 651 O O . GLN A 1 83 ? -8.830 11.677 6.316 1.00 96.25 83 GLN A O 1
ATOM 656 N N . THR A 1 84 ? -10.585 10.650 7.271 1.00 96.94 84 THR A N 1
ATOM 657 C CA . THR A 1 84 ? -9.845 10.133 8.434 1.00 96.94 84 THR A CA 1
ATOM 658 C C . THR A 1 84 ? -8.697 9.221 7.992 1.00 96.94 84 THR A C 1
ATOM 660 O O . THR A 1 84 ? -7.566 9.366 8.462 1.00 96.94 84 THR A O 1
ATOM 663 N N . VAL A 1 85 ? -8.958 8.305 7.054 1.00 97.62 85 VAL A N 1
ATOM 664 C CA . VAL A 1 85 ? -7.925 7.405 6.519 1.00 97.62 85 VAL A CA 1
ATOM 665 C C . VAL A 1 85 ? -6.937 8.161 5.631 1.00 97.62 85 VAL A C 1
ATOM 667 O O . VAL A 1 85 ? -5.735 7.925 5.731 1.00 97.62 85 VAL A O 1
ATOM 670 N N . LEU A 1 86 ? -7.405 9.108 4.812 1.00 96.69 86 LEU A N 1
ATOM 671 C CA . LEU A 1 86 ? -6.530 9.925 3.968 1.00 96.69 86 LEU A CA 1
ATOM 672 C C . LEU A 1 86 ? -5.502 10.699 4.803 1.00 96.69 86 LEU A C 1
ATOM 674 O O . LEU A 1 86 ? -4.310 10.669 4.505 1.00 96.69 86 LEU A O 1
ATOM 678 N N . GLU A 1 87 ? -5.933 11.350 5.884 1.00 96.94 87 GLU A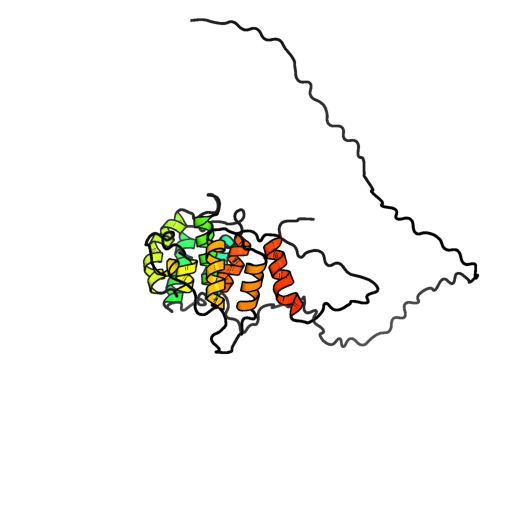 N 1
ATOM 679 C CA . GLU A 1 87 ? -5.035 12.072 6.791 1.00 96.94 87 GLU A CA 1
ATOM 680 C C . GLU A 1 87 ? -3.985 11.153 7.417 1.00 96.94 87 GLU A C 1
ATOM 682 O O . GLU A 1 87 ? -2.818 11.538 7.531 1.00 96.94 87 GLU A O 1
ATOM 687 N N . ALA A 1 88 ? -4.366 9.928 7.777 1.00 97.75 88 ALA A N 1
ATOM 688 C CA . ALA A 1 88 ? -3.424 8.930 8.265 1.00 97.75 88 ALA A CA 1
ATOM 689 C C . ALA A 1 88 ? -2.398 8.550 7.189 1.00 97.75 88 ALA A C 1
ATOM 691 O O . ALA A 1 88 ? -1.196 8.559 7.462 1.00 97.75 88 ALA A O 1
ATOM 692 N N . GLN A 1 89 ? -2.845 8.307 5.954 1.00 97.44 89 GLN A N 1
ATOM 693 C CA . GLN A 1 89 ? -1.976 7.978 4.820 1.00 97.44 89 GLN A CA 1
ATOM 694 C C . GLN A 1 89 ? -0.935 9.070 4.553 1.00 97.44 89 GLN A C 1
ATOM 696 O O . GLN A 1 89 ? 0.229 8.748 4.338 1.00 97.44 89 GLN A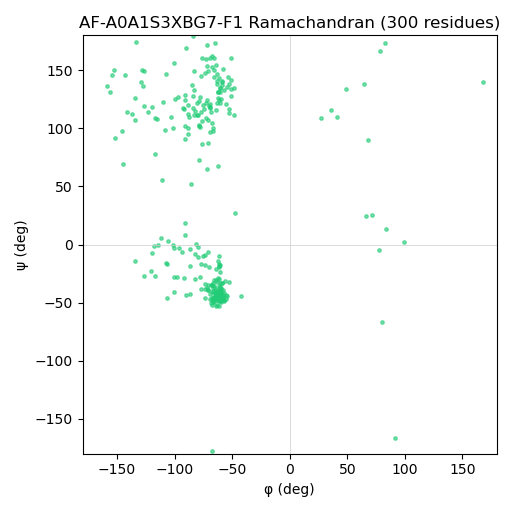 O 1
ATOM 701 N N . THR A 1 90 ? -1.282 10.358 4.680 1.00 95.12 90 THR A N 1
ATOM 702 C CA . THR A 1 90 ? -0.295 11.453 4.526 1.00 95.12 90 THR A CA 1
ATOM 703 C C . THR A 1 90 ? 0.852 11.421 5.547 1.00 95.12 90 THR A C 1
ATOM 705 O O . THR A 1 90 ? 1.867 12.100 5.370 1.00 95.12 90 THR A O 1
ATOM 708 N N . LYS A 1 91 ? 0.695 10.672 6.644 1.00 96.06 91 LYS A N 1
ATOM 709 C CA . LYS A 1 91 ? 1.709 10.509 7.692 1.00 96.06 91 LYS A CA 1
ATOM 710 C C . LYS A 1 91 ? 2.473 9.194 7.557 1.00 96.06 91 LYS A C 1
ATOM 712 O O . LYS A 1 91 ? 3.685 9.198 7.767 1.00 96.06 91 LYS A O 1
ATOM 717 N N . VAL A 1 92 ? 1.779 8.101 7.226 1.00 96.81 92 VAL A N 1
ATOM 718 C CA . VAL A 1 92 ? 2.358 6.745 7.246 1.00 96.81 92 VAL A CA 1
ATOM 719 C C . VAL A 1 92 ? 2.769 6.216 5.874 1.00 96.81 92 VAL A C 1
ATOM 721 O O . VAL A 1 92 ? 3.703 5.428 5.806 1.00 96.81 92 VAL A O 1
ATOM 724 N N . CYS A 1 93 ? 2.133 6.655 4.784 1.00 96.50 93 CYS A N 1
ATOM 725 C CA . CYS A 1 93 ? 2.429 6.208 3.417 1.00 96.50 93 CYS A CA 1
ATOM 726 C C . CYS A 1 93 ? 3.572 7.029 2.799 1.00 96.50 93 CYS A C 1
ATOM 728 O O . CYS A 1 93 ? 3.425 7.626 1.734 1.00 96.50 93 CYS A O 1
ATOM 730 N N . THR A 1 94 ? 4.701 7.122 3.501 1.00 94.31 94 THR A N 1
ATOM 731 C CA . THR A 1 94 ? 5.877 7.882 3.049 1.00 94.31 94 THR A CA 1
ATOM 732 C C . THR A 1 94 ? 7.154 7.060 3.236 1.00 94.31 94 THR A C 1
ATOM 734 O O . THR A 1 94 ? 7.120 5.971 3.800 1.00 94.31 94 THR A O 1
ATOM 737 N N . GLY A 1 95 ? 8.299 7.553 2.765 1.00 92.69 95 GLY A N 1
ATOM 738 C CA . GLY A 1 95 ? 9.551 6.792 2.824 1.00 92.69 95 GLY A CA 1
ATOM 739 C C . GLY A 1 95 ? 10.080 6.513 4.246 1.00 92.69 95 GLY A C 1
ATOM 740 O O . GLY A 1 95 ? 9.593 7.091 5.230 1.00 92.69 95 GLY A O 1
ATOM 741 N N . PRO A 1 96 ? 11.149 5.700 4.367 1.00 93.69 96 PRO A N 1
ATOM 742 C CA . PRO A 1 96 ? 11.724 5.238 5.638 1.00 93.69 96 PRO A CA 1
ATOM 743 C C . PRO A 1 96 ? 12.242 6.351 6.551 1.00 93.69 96 PRO A C 1
ATOM 745 O O . PRO A 1 96 ? 12.430 6.124 7.743 1.00 93.69 96 PRO A O 1
ATOM 748 N N . THR A 1 97 ? 12.472 7.551 6.013 1.00 92.19 97 THR A N 1
ATOM 749 C CA . THR A 1 97 ? 12.981 8.718 6.750 1.00 92.19 97 THR A CA 1
ATOM 750 C C . THR A 1 97 ? 11.933 9.804 6.992 1.00 92.19 97 THR A C 1
ATOM 752 O O . THR A 1 97 ? 12.158 10.684 7.818 1.00 92.19 97 THR A O 1
ATOM 755 N N . GLN A 1 98 ? 10.809 9.777 6.271 1.00 92.19 98 GLN A N 1
ATOM 756 C CA . GLN A 1 98 ? 9.784 10.833 6.297 1.00 92.19 98 GLN A CA 1
ATOM 757 C C . GLN A 1 98 ? 8.521 10.417 7.054 1.00 92.19 98 GLN A C 1
ATOM 759 O O . GLN A 1 98 ? 7.727 11.273 7.453 1.00 92.19 98 GLN A O 1
ATOM 764 N N . THR A 1 99 ? 8.358 9.113 7.265 1.00 94.25 99 THR A N 1
ATOM 765 C CA . THR A 1 99 ? 7.201 8.539 7.942 1.00 94.25 99 THR A CA 1
ATOM 766 C C . THR A 1 99 ? 7.077 9.052 9.363 1.00 94.25 99 THR A C 1
ATOM 768 O O . THR A 1 99 ? 8.042 9.100 10.122 1.00 94.25 99 THR A O 1
ATOM 771 N N . ARG A 1 100 ? 5.849 9.425 9.726 1.00 95.62 100 ARG A N 1
ATOM 772 C CA . ARG A 1 100 ? 5.486 9.889 11.064 1.00 95.62 100 ARG A CA 1
ATOM 773 C C . ARG A 1 100 ? 4.479 8.905 11.658 1.00 95.62 100 ARG A C 1
ATOM 775 O O . ARG A 1 100 ? 3.337 8.895 11.194 1.00 95.62 100 ARG A O 1
ATOM 782 N N . PRO A 1 101 ? 4.878 8.097 12.657 1.00 95.31 101 PRO A N 1
ATOM 783 C CA . PRO A 1 101 ? 3.964 7.194 13.345 1.00 95.31 101 PRO A CA 1
ATOM 784 C C . PRO A 1 101 ? 2.734 7.927 13.885 1.00 95.31 101 PRO A C 1
ATOM 786 O O . PRO A 1 101 ? 2.818 9.082 14.318 1.00 95.31 101 PRO A O 1
ATOM 789 N N . LEU A 1 102 ? 1.579 7.266 13.860 1.00 96.94 102 LEU A N 1
ATOM 790 C CA . LEU A 1 102 ? 0.350 7.831 14.406 1.00 96.94 102 LEU A CA 1
ATOM 791 C C . LEU A 1 102 ? 0.410 7.884 15.940 1.00 96.94 102 LEU A C 1
ATOM 793 O O . LEU A 1 102 ? 1.024 7.028 16.588 1.00 96.94 102 LEU A O 1
ATOM 797 N N . THR A 1 103 ? -0.264 8.881 16.526 1.00 96.88 103 THR A N 1
ATOM 798 C CA . THR A 1 103 ? -0.576 8.845 17.964 1.00 96.88 103 THR A 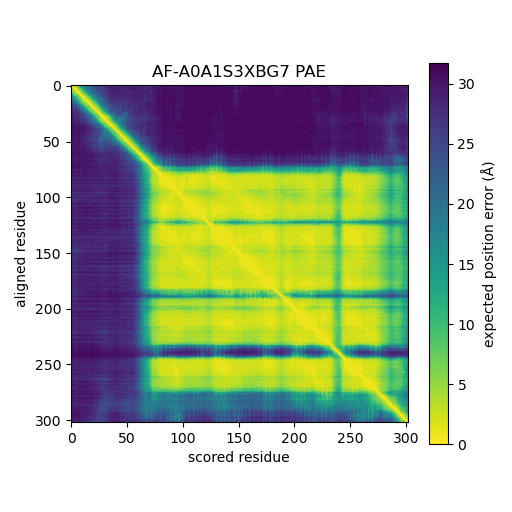CA 1
ATOM 799 C C . THR A 1 103 ? -1.608 7.755 18.222 1.00 96.88 103 THR A C 1
ATOM 801 O O . THR A 1 103 ? -2.323 7.339 17.308 1.00 96.88 103 THR A O 1
ATOM 804 N N . GLU A 1 104 ? -1.710 7.304 19.467 1.00 97.44 104 GLU A N 1
ATOM 805 C CA . GLU A 1 104 ? -2.647 6.248 19.842 1.00 97.44 104 GLU A CA 1
ATOM 806 C C . GLU A 1 104 ? -4.092 6.609 19.492 1.00 97.44 104 GLU A C 1
ATOM 808 O O . GLU A 1 104 ? -4.774 5.838 18.826 1.00 97.44 104 GLU A O 1
ATOM 813 N N . GLU A 1 105 ? -4.540 7.815 19.830 1.00 97.69 105 GLU A N 1
ATOM 814 C CA . GLU A 1 105 ? -5.909 8.268 19.572 1.00 97.69 105 GLU A CA 1
ATOM 815 C C . GLU A 1 105 ? -6.222 8.266 18.072 1.00 97.69 105 GLU A C 1
ATOM 817 O O . GLU A 1 105 ? -7.300 7.843 17.655 1.00 97.69 105 GLU A O 1
ATOM 822 N N . HIS A 1 106 ? -5.258 8.694 17.248 1.00 97.12 106 HIS A N 1
ATOM 823 C CA . HIS A 1 106 ? -5.401 8.669 15.796 1.00 97.12 106 HIS A CA 1
ATOM 824 C C . HIS A 1 106 ? -5.404 7.237 15.252 1.00 97.12 106 HIS A C 1
ATOM 826 O O . HIS A 1 106 ? -6.229 6.930 14.397 1.00 97.12 106 HIS A O 1
ATOM 832 N N . ALA A 1 107 ? -4.531 6.355 15.746 1.00 97.88 107 ALA A N 1
ATOM 833 C CA . ALA A 1 107 ? -4.488 4.955 15.326 1.00 97.88 107 ALA A CA 1
ATOM 834 C C . ALA A 1 107 ? -5.798 4.225 15.663 1.00 97.88 107 ALA A C 1
ATOM 836 O O . ALA A 1 107 ? -6.362 3.541 14.807 1.00 97.88 107 ALA A O 1
ATOM 837 N N . PHE A 1 108 ? -6.329 4.432 16.873 1.00 98.38 108 PHE A N 1
ATOM 838 C CA . PHE A 1 108 ? -7.627 3.895 17.280 1.00 98.38 108 PHE A CA 1
ATOM 839 C C . PHE A 1 108 ? -8.761 4.436 16.411 1.00 98.38 108 PHE A C 1
ATOM 841 O O . PHE A 1 108 ? -9.591 3.651 15.959 1.00 98.38 108 PHE A O 1
ATOM 848 N N . LYS A 1 109 ? -8.784 5.748 1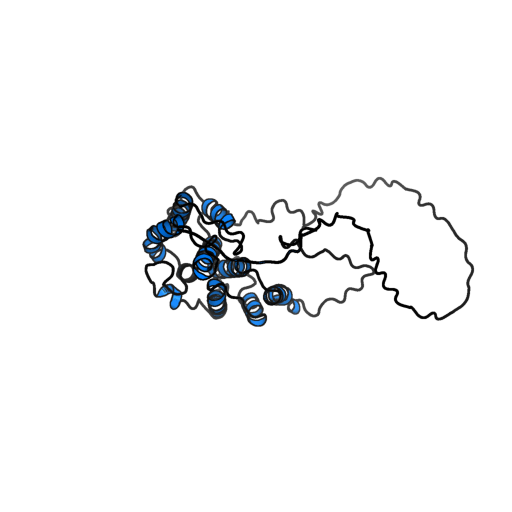6.140 1.00 98.00 109 LYS A N 1
ATOM 849 C CA . LYS A 1 109 ? -9.802 6.365 15.280 1.00 98.00 109 LYS A CA 1
ATOM 850 C C . LYS A 1 109 ? -9.777 5.777 13.866 1.00 98.00 109 LYS A C 1
ATOM 852 O O . LYS A 1 109 ? -10.820 5.418 13.341 1.00 98.00 109 LYS A O 1
ATOM 857 N N . VAL A 1 110 ? -8.597 5.649 13.261 1.00 98.12 110 VAL A N 1
ATOM 858 C CA . VAL A 1 110 ? -8.444 5.135 11.890 1.00 98.12 110 VAL A CA 1
ATOM 859 C C . VAL A 1 110 ? -8.902 3.680 11.785 1.00 98.12 110 VAL A C 1
ATOM 861 O O . VAL A 1 110 ? -9.676 3.351 10.888 1.00 98.12 110 VAL A O 1
ATOM 864 N N . LEU A 1 111 ? -8.466 2.811 12.702 1.00 98.06 111 LEU A N 1
ATOM 865 C CA . LEU A 1 111 ? -8.847 1.395 12.683 1.00 98.06 111 LEU A CA 1
ATOM 866 C C . LEU A 1 111 ? -10.33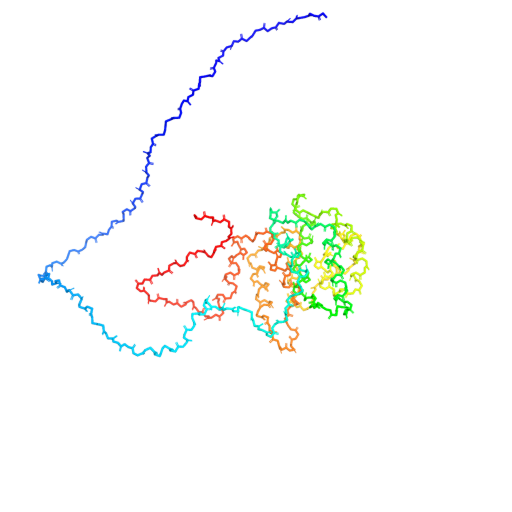6 1.184 13.006 1.00 98.06 111 LEU A C 1
ATOM 868 O O . LEU A 1 111 ? -10.962 0.317 12.398 1.00 98.06 111 LEU A O 1
ATOM 872 N N . ASP A 1 112 ? -10.923 2.004 13.884 1.00 97.81 112 ASP A N 1
ATOM 873 C CA . ASP A 1 112 ? -12.372 2.032 14.129 1.00 97.81 112 ASP A CA 1
ATOM 874 C C . ASP A 1 112 ? -13.153 2.436 12.870 1.00 97.81 112 ASP A C 1
ATOM 876 O O . ASP A 1 112 ? -14.101 1.752 12.482 1.00 97.81 112 ASP A O 1
ATOM 880 N N . THR A 1 113 ? -12.723 3.500 12.179 1.00 98.00 113 THR A N 1
ATOM 881 C CA . THR A 1 113 ? -13.319 3.931 10.906 1.00 98.00 113 THR A CA 1
ATOM 882 C C . THR A 1 113 ? -13.241 2.823 9.854 1.00 98.00 113 THR A C 1
ATOM 884 O O . THR A 1 113 ? -14.241 2.542 9.195 1.00 98.00 113 THR A O 1
ATOM 887 N N . ILE A 1 114 ? -12.096 2.141 9.723 1.00 98.00 114 ILE A N 1
ATOM 888 C CA . ILE A 1 114 ? -11.937 1.001 8.805 1.00 98.00 114 ILE A CA 1
ATOM 889 C C . ILE A 1 114 ? -12.892 -0.140 9.179 1.00 98.00 114 ILE A C 1
ATOM 891 O O . ILE A 1 114 ? -13.578 -0.672 8.305 1.00 98.00 114 ILE A O 1
ATOM 895 N N . LEU A 1 115 ? -12.982 -0.500 10.463 1.00 97.69 115 LEU A N 1
ATOM 896 C CA . LEU A 1 115 ? -13.860 -1.572 10.936 1.00 97.69 115 LEU A CA 1
ATOM 897 C C . LEU A 1 115 ? -15.337 -1.260 10.660 1.00 97.69 115 LEU A C 1
ATOM 899 O O . LEU A 1 115 ? -16.056 -2.109 10.132 1.00 97.69 115 LEU A O 1
ATOM 903 N N . LYS A 1 116 ? -15.784 -0.042 10.983 1.00 97.25 116 LYS A N 1
ATOM 904 C CA . LYS A 1 116 ? -17.148 0.429 10.703 1.00 97.25 116 LYS A CA 1
ATOM 905 C C . LYS A 1 116 ? -17.432 0.458 9.208 1.00 97.25 116 LYS A C 1
ATOM 907 O O . LYS A 1 116 ? -18.503 0.030 8.788 1.00 97.25 116 LYS A O 1
ATOM 912 N N . SER A 1 117 ? -16.468 0.898 8.398 1.00 96.75 117 SER A N 1
ATOM 913 C CA . SER A 1 117 ? -16.592 0.888 6.939 1.00 96.75 117 SER A CA 1
ATOM 914 C C . SER A 1 117 ? -16.780 -0.525 6.401 1.00 96.75 117 SER A C 1
ATOM 916 O O . SER A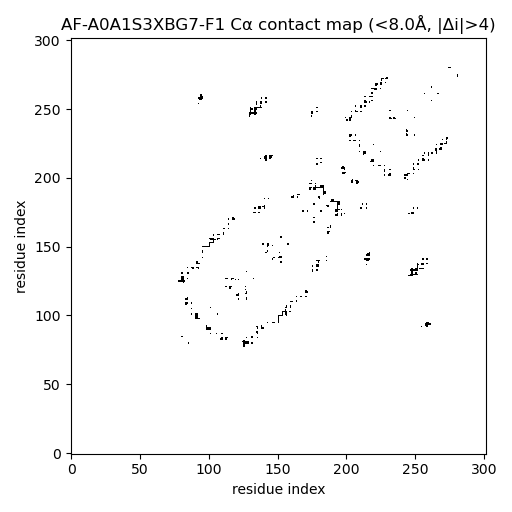 1 117 ? -17.676 -0.755 5.595 1.00 96.75 117 SER A O 1
ATOM 918 N N . ALA A 1 118 ? -15.967 -1.479 6.861 1.00 95.75 118 ALA A N 1
ATOM 919 C CA . ALA A 1 118 ? -16.036 -2.871 6.419 1.00 95.75 118 ALA A CA 1
ATOM 920 C C . ALA A 1 118 ? -17.364 -3.547 6.803 1.00 95.75 118 ALA A C 1
ATOM 922 O O . ALA A 1 118 ? -17.849 -4.409 6.076 1.00 95.75 118 ALA A O 1
ATOM 923 N N . LYS A 1 119 ? -17.983 -3.130 7.915 1.00 95.88 119 LYS A N 1
ATOM 924 C CA . LYS A 1 119 ? -19.317 -3.589 8.334 1.00 95.88 119 LYS A CA 1
ATOM 925 C C . LYS A 1 119 ? -20.480 -2.853 7.656 1.00 95.88 119 LYS A C 1
ATOM 927 O O . LYS A 1 119 ? -21.625 -3.256 7.837 1.00 95.88 119 LYS A O 1
ATOM 932 N N . GLY A 1 120 ? -20.216 -1.780 6.906 1.00 93.62 120 GLY A N 1
ATOM 933 C CA . GLY A 1 120 ? -21.261 -0.920 6.338 1.00 93.62 120 GLY A CA 1
ATOM 934 C C . GLY A 1 120 ? -21.984 -0.056 7.380 1.00 93.62 120 GLY A C 1
ATOM 935 O O . GLY A 1 120 ? -23.137 0.313 7.187 1.00 93.62 120 GLY A O 1
ATOM 936 N N . GLU A 1 121 ? -21.326 0.250 8.501 1.00 93.75 121 GLU A N 1
ATOM 937 C CA . GLU A 1 121 ? -21.889 1.001 9.634 1.00 93.75 121 GLU A CA 1
ATOM 938 C C . GLU A 1 121 ? -21.556 2.508 9.595 1.00 93.75 121 GLU A C 1
ATOM 940 O O . GLU A 1 121 ? -22.019 3.261 10.456 1.00 93.75 121 GLU A O 1
ATOM 945 N N . LEU A 1 122 ? -20.766 2.972 8.616 1.00 91.12 122 LEU A N 1
ATOM 946 C CA . LEU A 1 122 ? -20.491 4.400 8.416 1.00 91.12 122 LEU A CA 1
ATOM 947 C C . LEU A 1 122 ? -21.722 5.106 7.835 1.00 91.12 122 LEU A C 1
ATOM 949 O O . LEU A 1 122 ? -22.216 4.730 6.776 1.00 91.12 122 LEU A O 1
ATOM 953 N N . LYS A 1 123 ? -22.215 6.128 8.544 1.00 82.62 123 LYS A N 1
ATOM 954 C CA . LYS A 1 123 ? -23.403 6.908 8.152 1.00 82.62 123 LYS A CA 1
ATOM 955 C C . LYS A 1 123 ? -23.059 8.304 7.640 1.00 82.62 123 LYS A C 1
ATOM 957 O O . LYS A 1 123 ? -23.584 8.712 6.613 1.00 82.62 123 LYS A O 1
ATOM 962 N N . ASP A 1 124 ? -22.176 9.003 8.353 1.00 82.62 124 ASP A N 1
ATOM 963 C CA . ASP A 1 124 ? -21.873 10.424 8.121 1.00 82.62 124 ASP A CA 1
ATOM 964 C C . ASP A 1 124 ? -20.506 10.651 7.444 1.00 82.62 124 ASP A C 1
ATOM 966 O O . ASP A 1 124 ? -20.081 11.790 7.253 1.00 82.62 124 ASP A O 1
ATOM 970 N N . GLU A 1 125 ? -19.799 9.575 7.089 1.00 87.06 125 GLU A N 1
ATOM 971 C CA . GLU A 1 125 ? -18.496 9.616 6.421 1.00 87.06 125 GLU A CA 1
ATOM 972 C C . GLU A 1 125 ? -18.505 8.740 5.167 1.00 87.06 125 GLU A C 1
ATOM 974 O O . GLU A 1 125 ? -19.182 7.712 5.119 1.00 87.06 125 GLU A O 1
ATOM 979 N N . GLU A 1 126 ? -17.695 9.122 4.179 1.00 91.81 126 GLU A N 1
ATOM 980 C CA . GLU A 1 126 ? -17.451 8.298 2.995 1.00 91.81 126 GLU A CA 1
ATOM 981 C C . GLU A 1 126 ? -16.862 6.936 3.401 1.00 91.81 126 GLU A C 1
ATOM 983 O O . GLU A 1 126 ? -16.000 6.883 4.291 1.00 91.81 126 GLU A O 1
ATOM 988 N N . PRO A 1 127 ? -17.272 5.832 2.756 1.00 94.25 127 PRO A N 1
ATOM 989 C CA . PRO A 1 127 ? -16.681 4.529 3.011 1.00 94.25 127 PRO A CA 1
ATOM 990 C C . PRO A 1 127 ? -15.196 4.525 2.635 1.00 94.25 127 PRO A C 1
ATOM 992 O O . PRO A 1 127 ? -14.757 5.168 1.681 1.00 94.25 127 PRO A O 1
ATOM 995 N N . VAL A 1 128 ? -14.405 3.760 3.382 1.00 96.56 128 VAL A N 1
ATOM 996 C CA . VAL A 1 128 ? -12.991 3.540 3.079 1.00 96.56 128 VAL A CA 1
ATOM 997 C C . VAL A 1 128 ? -12.892 2.691 1.814 1.00 96.56 128 VAL A C 1
ATOM 999 O O . VAL A 1 128 ? -13.371 1.556 1.777 1.00 96.56 128 VAL A O 1
ATOM 1002 N N . SER A 1 129 ? -12.276 3.238 0.765 1.00 95.00 129 SER A N 1
ATOM 1003 C CA . SER A 1 129 ? -12.146 2.535 -0.514 1.00 95.00 129 SER A CA 1
ATOM 1004 C C . SER A 1 129 ? -11.118 1.400 -0.451 1.00 95.00 129 SER A C 1
ATOM 1006 O O . SER A 1 129 ? -10.204 1.408 0.377 1.00 95.00 129 SER A O 1
ATOM 1008 N N . LYS A 1 130 ? -11.209 0.440 -1.381 1.00 95.31 130 LYS A N 1
ATOM 1009 C CA . LYS A 1 130 ? -10.225 -0.651 -1.511 1.00 95.31 130 LYS A CA 1
ATOM 1010 C C . LYS A 1 130 ? -8.808 -0.116 -1.714 1.00 95.31 130 LYS A C 1
ATOM 1012 O O . LYS A 1 130 ? -7.878 -0.599 -1.073 1.00 95.31 130 LYS A O 1
ATOM 1017 N N . ALA A 1 131 ? -8.665 0.923 -2.537 1.00 95.06 131 ALA A N 1
ATOM 1018 C CA . ALA A 1 131 ? -7.393 1.604 -2.737 1.00 95.06 131 ALA A CA 1
ATOM 1019 C C . ALA A 1 131 ? -6.845 2.222 -1.436 1.00 95.06 131 ALA A C 1
ATOM 1021 O O . ALA A 1 131 ? -5.643 2.176 -1.175 1.00 95.06 131 ALA A O 1
ATOM 1022 N N . GLN A 1 132 ? -7.716 2.776 -0.580 1.00 97.44 132 GLN A N 1
ATOM 1023 C CA . GLN A 1 132 ? -7.279 3.302 0.712 1.00 97.44 132 GLN A CA 1
ATOM 1024 C C . GLN A 1 132 ? -6.810 2.195 1.661 1.00 97.44 132 GLN A C 1
ATOM 1026 O O . GLN A 1 132 ? -5.789 2.365 2.329 1.00 97.44 132 GLN A O 1
ATOM 1031 N N . LEU A 1 133 ? -7.517 1.062 1.694 1.00 98.12 133 LEU A N 1
ATOM 1032 C CA . LEU A 1 133 ? -7.121 -0.098 2.494 1.00 98.12 133 LEU A CA 1
ATOM 1033 C C . LEU A 1 133 ? -5.756 -0.634 2.053 1.00 98.12 133 LEU A C 1
ATOM 1035 O O . LEU A 1 133 ? -4.877 -0.808 2.893 1.00 98.12 133 LEU A O 1
ATOM 1039 N N . GLY A 1 134 ? -5.561 -0.832 0.747 1.00 98.12 134 GLY A N 1
ATOM 1040 C CA . GLY A 1 134 ? -4.305 -1.335 0.197 1.00 98.12 134 GLY A CA 1
ATOM 1041 C C . GLY A 1 134 ? -3.115 -0.434 0.512 1.00 98.12 134 GLY A C 1
ATOM 1042 O O . GLY A 1 134 ? -2.118 -0.890 1.067 1.00 98.12 134 GLY A O 1
ATOM 1043 N N . ALA A 1 135 ? -3.250 0.868 0.256 1.00 98.25 135 ALA A N 1
ATOM 1044 C CA . ALA A 1 135 ? -2.227 1.859 0.580 1.00 98.25 135 ALA A CA 1
ATOM 1045 C C . ALA A 1 135 ? -1.901 1.923 2.084 1.00 98.25 135 ALA A C 1
ATOM 1047 O O . ALA A 1 135 ? -0.730 1.938 2.468 1.00 98.25 135 ALA A O 1
ATOM 1048 N N . PHE A 1 136 ? -2.928 1.960 2.941 1.00 98.44 136 PHE A N 1
ATOM 1049 C CA . PHE A 1 136 ? -2.741 2.074 4.387 1.00 98.44 136 PHE A CA 1
ATOM 1050 C C . PHE A 1 136 ? -2.084 0.821 4.970 1.00 98.44 136 PHE A C 1
ATOM 1052 O O . PHE A 1 136 ? -1.095 0.931 5.691 1.00 98.44 136 PHE A O 1
ATOM 1059 N N . PHE A 1 137 ? -2.593 -0.371 4.648 1.00 98.12 137 PHE A N 1
ATOM 1060 C CA . PHE A 1 137 ? -2.039 -1.606 5.197 1.00 98.12 137 PHE A CA 1
ATOM 1061 C C . PHE A 1 137 ? -0.665 -1.939 4.621 1.00 98.12 137 PHE A C 1
ATOM 1063 O O . PHE A 1 137 ? 0.184 -2.372 5.388 1.00 98.12 137 PHE A O 1
ATOM 1070 N N . SER A 1 138 ? -0.394 -1.642 3.344 1.00 98.31 138 SER A N 1
ATOM 1071 C CA . SER A 1 138 ? 0.961 -1.753 2.776 1.00 98.31 138 SER A CA 1
ATOM 1072 C C . SER A 1 138 ? 1.960 -0.935 3.596 1.00 98.31 138 SER A C 1
ATOM 1074 O O . SER A 1 138 ? 2.989 -1.450 4.037 1.00 98.31 138 SER A O 1
ATOM 1076 N N . ALA A 1 139 ? 1.590 0.309 3.921 1.00 97.88 139 ALA A N 1
ATOM 1077 C CA . ALA A 1 139 ? 2.413 1.170 4.752 1.00 97.88 139 ALA A CA 1
ATOM 1078 C C . ALA A 1 139 ? 2.631 0.611 6.159 1.00 97.88 139 ALA A C 1
ATOM 1080 O O . ALA A 1 139 ? 3.755 0.618 6.658 1.00 97.88 139 ALA A O 1
ATOM 1081 N N . MET A 1 140 ? 1.578 0.110 6.805 1.00 97.69 140 MET A N 1
ATOM 1082 C CA . MET A 1 140 ? 1.701 -0.504 8.126 1.00 97.69 140 MET A CA 1
ATOM 1083 C C . MET A 1 140 ? 2.627 -1.727 8.087 1.00 97.69 140 MET A C 1
ATOM 1085 O O . MET A 1 140 ? 3.525 -1.822 8.921 1.00 97.69 140 MET A O 1
ATOM 1089 N N . THR A 1 141 ? 2.474 -2.612 7.107 1.00 97.56 141 THR A N 1
ATOM 1090 C CA . THR A 1 141 ? 3.275 -3.836 6.960 1.00 97.56 141 THR A CA 1
ATOM 1091 C C . THR A 1 141 ? 4.752 -3.540 6.717 1.00 97.56 141 THR A C 1
ATOM 1093 O O . THR A 1 141 ? 5.605 -4.010 7.469 1.00 97.56 141 THR A O 1
ATOM 1096 N N . ILE A 1 142 ? 5.075 -2.695 5.733 1.00 97.50 142 ILE A N 1
ATOM 1097 C CA . ILE A 1 142 ? 6.467 -2.332 5.413 1.00 97.50 142 ILE A CA 1
ATOM 1098 C C . ILE A 1 142 ? 7.142 -1.669 6.616 1.00 97.50 142 ILE A C 1
ATOM 1100 O O . ILE A 1 142 ? 8.283 -1.988 6.960 1.00 97.50 142 ILE A O 1
ATOM 1104 N N . ARG A 1 143 ? 6.422 -0.772 7.302 1.00 97.06 143 ARG A N 1
ATOM 1105 C CA . ARG A 1 143 ? 6.931 -0.112 8.507 1.00 97.06 143 ARG A CA 1
ATOM 1106 C C . ARG A 1 143 ? 7.236 -1.094 9.631 1.00 97.06 143 ARG A C 1
ATOM 1108 O O . ARG A 1 143 ? 8.172 -0.855 10.383 1.00 97.06 143 ARG A O 1
ATOM 1115 N N . ALA A 1 144 ? 6.450 -2.156 9.775 1.00 95.00 144 ALA A N 1
ATOM 1116 C CA . ALA A 1 144 ? 6.702 -3.180 10.783 1.00 95.00 144 ALA A CA 1
ATOM 1117 C C . ALA A 1 144 ? 7.917 -4.050 10.430 1.00 95.00 144 ALA A C 1
ATOM 1119 O O . ALA A 1 144 ? 8.683 -4.406 11.322 1.00 95.00 144 ALA A O 1
ATOM 1120 N N . ASN A 1 145 ? 8.098 -4.363 9.145 1.00 93.25 145 ASN A N 1
ATOM 1121 C CA . ASN A 1 145 ? 9.097 -5.328 8.687 1.00 93.25 145 ASN A CA 1
ATOM 1122 C C . ASN A 1 145 ? 10.486 -4.730 8.440 1.00 93.25 145 ASN A C 1
ATOM 1124 O O . ASN A 1 145 ? 11.488 -5.354 8.783 1.00 93.25 145 ASN A O 1
ATOM 1128 N N . ALA A 1 146 ? 10.556 -3.553 7.815 1.00 94.56 146 ALA A N 1
ATOM 1129 C CA . ALA A 1 146 ? 11.780 -3.102 7.147 1.00 94.56 146 ALA A CA 1
ATOM 1130 C C . ALA A 1 146 ? 12.272 -1.718 7.582 1.00 94.56 146 ALA A C 1
ATOM 1132 O O . ALA A 1 146 ? 13.465 -1.422 7.488 1.00 94.56 146 ALA A O 1
ATOM 1133 N N . PHE A 1 147 ? 11.377 -0.838 8.033 1.00 95.50 147 PHE A N 1
ATOM 1134 C CA . PHE A 1 147 ? 11.758 0.540 8.350 1.00 95.50 147 PHE A CA 1
ATOM 1135 C C . PHE A 1 147 ? 12.599 0.635 9.635 1.00 95.50 147 PHE A C 1
ATOM 1137 O O . PHE A 1 147 ? 12.484 -0.219 10.516 1.00 95.50 147 PHE A O 1
ATOM 1144 N N . PRO A 1 148 ? 13.444 1.676 9.773 1.00 95.38 148 PRO A N 1
ATOM 1145 C CA . PRO A 1 148 ? 14.222 1.905 10.989 1.00 95.38 148 PRO A CA 1
ATOM 1146 C C . PRO A 1 148 ? 13.323 2.284 12.174 1.00 95.38 148 PRO A C 1
ATOM 1148 O O . PRO A 1 148 ? 12.274 2.899 11.992 1.00 95.38 148 PRO A O 1
ATOM 1151 N N . GLU A 1 149 ? 13.767 1.983 13.398 1.00 94.44 149 GLU A N 1
ATOM 1152 C CA . GLU A 1 149 ? 13.002 2.144 14.651 1.00 94.44 149 GLU A CA 1
ATOM 1153 C C . GLU A 1 149 ? 12.189 3.456 14.769 1.00 94.44 149 GLU A C 1
ATOM 1155 O O . GLU A 1 149 ? 11.009 3.373 15.114 1.00 94.44 149 GLU A O 1
ATOM 1160 N N . PRO A 1 150 ? 12.713 4.654 14.418 1.00 94.44 150 PRO A N 1
ATOM 1161 C CA . PRO A 1 150 ? 11.950 5.901 14.546 1.00 94.44 150 PRO A CA 1
ATOM 1162 C C . PRO A 1 150 ? 10.702 5.991 13.655 1.00 94.44 150 PRO A C 1
ATOM 1164 O O . PRO A 1 150 ? 9.817 6.804 13.923 1.00 94.44 150 PRO A O 1
ATOM 1167 N N . THR A 1 151 ? 10.640 5.204 12.579 1.00 95.62 151 THR A N 1
ATOM 1168 C CA . THR A 1 151 ? 9.541 5.205 11.603 1.00 95.62 151 THR A CA 1
ATOM 1169 C C . THR A 1 151 ? 8.745 3.899 11.587 1.00 95.62 151 THR A C 1
ATOM 1171 O O . THR A 1 151 ? 7.737 3.807 10.877 1.00 95.62 151 THR A O 1
ATOM 1174 N N . GLN A 1 152 ? 9.119 2.926 12.427 1.00 95.94 152 GLN A N 1
ATOM 1175 C CA . GLN A 1 152 ? 8.308 1.744 12.728 1.00 95.94 152 GLN A CA 1
ATOM 1176 C C . GLN A 1 152 ? 7.038 2.114 13.505 1.00 95.94 152 GLN A C 1
ATOM 1178 O O . GLN A 1 152 ? 6.742 3.288 13.743 1.00 95.94 152 GLN A O 1
ATOM 1183 N N . TRP A 1 153 ? 6.244 1.110 13.877 1.00 96.00 153 TRP A N 1
ATOM 1184 C CA . TRP A 1 153 ? 5.035 1.331 14.662 1.00 96.00 153 TRP A CA 1
ATOM 1185 C C . TRP A 1 153 ? 5.338 1.938 16.026 1.00 96.00 153 TRP A C 1
ATOM 1187 O O . TRP A 1 153 ? 6.157 1.411 16.786 1.00 96.00 153 TRP A O 1
ATOM 1197 N N . SER A 1 154 ? 4.596 2.991 16.361 1.00 95.62 154 SER A N 1
ATOM 1198 C CA . SER A 1 154 ? 4.537 3.500 17.724 1.00 95.62 154 SER A CA 1
ATOM 1199 C C . SER A 1 154 ? 3.877 2.476 18.651 1.00 95.62 154 SER A C 1
ATOM 1201 O O . SER A 1 154 ? 3.127 1.596 18.219 1.00 95.62 154 SER A O 1
ATOM 1203 N N . GLU A 1 155 ? 4.101 2.616 19.957 1.00 96.06 155 GLU A N 1
ATOM 1204 C CA . GLU A 1 155 ? 3.403 1.788 20.947 1.00 96.06 155 GLU A CA 1
ATOM 1205 C C . GLU A 1 155 ? 1.875 1.975 20.875 1.00 96.06 155 GLU A C 1
ATOM 1207 O O . GLU A 1 155 ? 1.108 1.030 21.050 1.00 96.06 155 GLU A O 1
ATOM 1212 N N . GLY A 1 156 ? 1.417 3.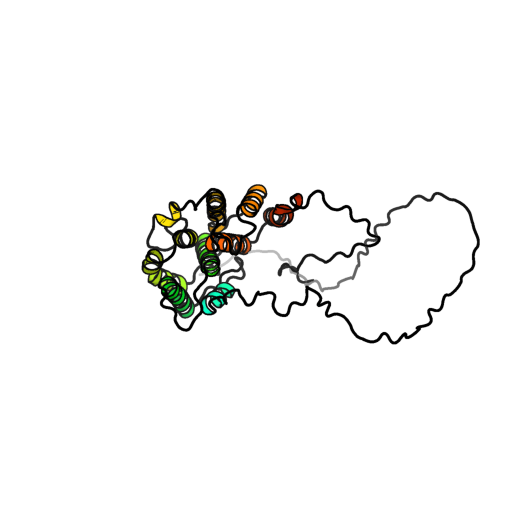185 20.534 1.00 96.25 156 GLY A N 1
ATOM 1213 C CA . GLY A 1 156 ? 0.002 3.472 20.295 1.00 96.25 156 GLY A CA 1
ATOM 1214 C C . GLY A 1 156 ? -0.566 2.695 19.105 1.00 96.25 156 GLY A C 1
ATOM 1215 O O . GLY A 1 156 ? -1.643 2.112 19.212 1.00 96.25 156 GLY A O 1
ATOM 1216 N N . GLU A 1 157 ? 0.173 2.628 17.995 1.00 96.88 157 GLU A N 1
ATOM 1217 C CA . GLU A 1 157 ? -0.209 1.835 16.820 1.00 96.88 157 GLU A CA 1
ATOM 1218 C C . GLU A 1 157 ? -0.244 0.335 17.137 1.00 96.88 157 GLU A C 1
ATOM 1220 O O . GLU A 1 157 ? -1.209 -0.335 16.773 1.00 96.88 157 GLU A O 1
ATOM 1225 N N . ARG A 1 158 ? 0.745 -0.184 17.883 1.00 95.69 158 ARG A N 1
ATOM 1226 C CA . ARG A 1 158 ? 0.769 -1.588 18.341 1.00 95.69 158 ARG A CA 1
ATOM 1227 C C . ARG A 1 158 ? -0.458 -1.923 19.189 1.00 95.69 158 ARG A C 1
ATOM 1229 O O . ARG A 1 158 ? -1.123 -2.927 18.937 1.00 95.69 158 ARG A O 1
ATOM 1236 N N . ARG A 1 159 ? -0.800 -1.074 20.164 1.00 96.19 159 ARG A N 1
ATOM 1237 C CA . ARG A 1 159 ? -1.989 -1.260 21.015 1.00 96.19 159 ARG A CA 1
ATOM 1238 C C . ARG A 1 159 ? -3.290 -1.211 20.220 1.00 96.19 159 ARG A C 1
ATOM 1240 O O . ARG A 1 159 ? -4.139 -2.082 20.408 1.00 96.19 159 ARG A O 1
ATOM 1247 N N . ALA A 1 160 ? -3.430 -0.242 19.318 1.00 96.56 160 ALA A N 1
ATOM 1248 C CA 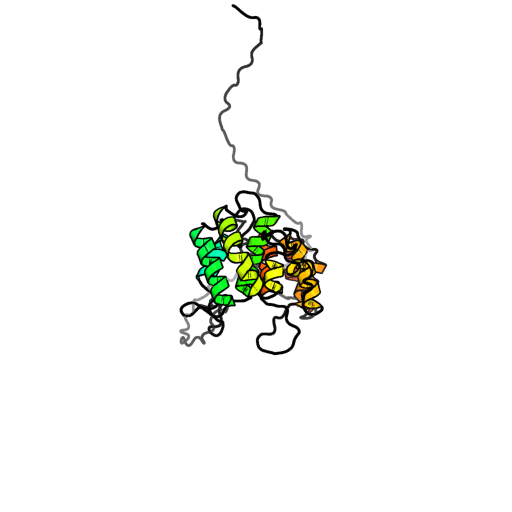. ALA A 1 160 ? -4.609 -0.119 18.467 1.00 96.56 160 ALA A CA 1
ATOM 1249 C C . ALA A 1 160 ? -4.768 -1.347 17.555 1.00 96.56 160 ALA A C 1
ATOM 1251 O O . ALA A 1 160 ? -5.856 -1.914 17.456 1.00 96.56 160 ALA A O 1
ATOM 1252 N N . MET A 1 161 ? -3.673 -1.811 16.949 1.00 95.38 161 MET A N 1
ATOM 1253 C CA . MET A 1 161 ? -3.692 -2.981 16.077 1.00 95.38 161 MET A CA 1
ATOM 1254 C C . MET A 1 161 ? -4.058 -4.255 16.842 1.00 95.38 161 MET A C 1
ATOM 1256 O O . MET A 1 161 ? -4.968 -4.969 16.430 1.00 95.38 161 MET A O 1
ATOM 1260 N N . ASN A 1 162 ? -3.454 -4.490 18.010 1.00 94.12 162 ASN A N 1
ATOM 1261 C CA . ASN A 1 162 ? -3.796 -5.627 18.871 1.00 94.12 162 ASN A CA 1
ATOM 1262 C C . ASN A 1 162 ? -5.275 -5.625 19.296 1.00 94.12 162 ASN A C 1
ATOM 1264 O O . ASN A 1 162 ? -5.875 -6.687 19.460 1.00 94.12 162 ASN A O 1
ATOM 1268 N N . HIS A 1 163 ? -5.874 -4.443 19.466 1.00 95.19 163 HIS A N 1
ATOM 1269 C CA . HIS A 1 163 ? -7.285 -4.303 19.817 1.00 95.19 163 HIS A CA 1
ATOM 1270 C C . HIS A 1 163 ? -8.229 -4.611 18.639 1.00 95.19 163 HIS A C 1
ATOM 1272 O O . HIS A 1 163 ? -9.218 -5.331 18.804 1.00 95.19 163 HIS A O 1
ATOM 1278 N N . TYR A 1 164 ? -7.943 -4.072 17.449 1.00 96.12 164 TYR A N 1
ATOM 1279 C CA . TYR A 1 164 ? -8.855 -4.148 16.302 1.00 96.12 164 TYR A CA 1
ATOM 1280 C C . TYR A 1 164 ? -8.617 -5.344 15.380 1.00 96.12 164 TYR A C 1
ATOM 1282 O O . TYR A 1 164 ? -9.577 -5.832 14.779 1.00 96.12 164 TYR A O 1
ATOM 1290 N N . TRP A 1 165 ? -7.388 -5.855 15.272 1.00 95.06 165 TRP A N 1
ATOM 1291 C CA . TRP A 1 165 ? -7.040 -6.912 14.318 1.00 95.06 165 TRP A CA 1
ATOM 1292 C C . TRP A 1 165 ? -7.924 -8.169 14.412 1.00 95.06 165 TRP A C 1
ATOM 1294 O O . TRP A 1 165 ? -8.432 -8.604 13.373 1.00 95.06 165 TRP A O 1
ATOM 1304 N N . PRO A 1 166 ? -8.250 -8.709 15.609 1.00 93.75 166 PRO A N 1
ATOM 1305 C CA . PRO A 1 166 ? -9.131 -9.876 15.722 1.00 93.75 166 PRO A CA 1
ATOM 1306 C C . PRO A 1 166 ? -10.546 -9.662 15.161 1.00 93.75 166 PRO A C 1
ATOM 1308 O O . PRO A 1 166 ? -11.235 -10.628 14.828 1.00 93.75 166 PRO A O 1
ATOM 1311 N N . GLN A 1 167 ? -11.002 -8.408 15.087 1.00 95.06 167 GLN A N 1
ATOM 1312 C CA . GLN A 1 167 ? -12.295 -8.035 14.514 1.00 95.06 167 GLN A CA 1
ATOM 1313 C C . GLN A 1 167 ? -12.171 -7.755 13.015 1.00 95.06 167 GLN A C 1
ATOM 1315 O O . GLN A 1 167 ? -12.997 -8.230 12.239 1.00 95.06 167 GLN A O 1
ATOM 1320 N N . LEU A 1 168 ? -11.122 -7.032 12.613 1.00 95.50 168 LEU A N 1
ATOM 1321 C CA . LEU A 1 168 ? -10.835 -6.687 11.222 1.00 95.50 168 LEU A CA 1
ATOM 1322 C C . LEU A 1 168 ? -10.664 -7.933 10.353 1.00 95.50 168 LEU A C 1
ATOM 1324 O O . LEU A 1 168 ? -11.274 -8.021 9.292 1.00 95.50 168 LEU A O 1
ATOM 1328 N N . ILE A 1 169 ? -9.940 -8.945 10.832 1.00 93.69 169 ILE A N 1
ATOM 1329 C CA . ILE A 1 169 ? -9.689 -10.172 10.065 1.00 93.69 169 ILE A CA 1
ATOM 1330 C C . ILE A 1 169 ? -10.960 -10.958 9.707 1.00 93.69 169 ILE A C 1
ATOM 1332 O O . ILE A 1 169 ? -10.953 -11.778 8.796 1.00 93.69 169 ILE A O 1
ATOM 1336 N N . ARG A 1 170 ? -12.067 -10.722 10.422 1.00 93.62 170 ARG A N 1
ATOM 1337 C CA . ARG A 1 170 ? -13.354 -11.388 10.172 1.00 93.62 170 ARG A CA 1
ATOM 1338 C C . ARG A 1 170 ? -14.200 -10.684 9.117 1.00 93.62 170 ARG A C 1
ATOM 1340 O O . ARG A 1 170 ? -15.147 -11.287 8.624 1.00 93.62 170 ARG A O 1
ATOM 1347 N N . VAL A 1 171 ? -13.911 -9.415 8.834 1.00 96.12 171 VAL A N 1
ATOM 1348 C CA . VAL A 1 171 ? -14.747 -8.561 7.975 1.00 96.12 171 VAL A CA 1
ATOM 1349 C C . VAL A 1 171 ? -14.005 -8.025 6.755 1.00 96.12 171 VAL A C 1
ATOM 1351 O O . VAL A 1 171 ? -14.646 -7.668 5.772 1.00 96.12 171 VAL A O 1
ATOM 1354 N N . LEU A 1 172 ? -12.672 -7.951 6.801 1.00 95.94 172 LEU A N 1
ATOM 1355 C CA . LEU A 1 172 ? -11.871 -7.485 5.678 1.00 95.94 172 LEU A CA 1
ATOM 1356 C C . LEU A 1 172 ? -11.808 -8.544 4.563 1.00 95.94 172 LEU A C 1
ATOM 1358 O O . LEU A 1 172 ? -11.795 -9.744 4.849 1.00 95.94 172 LEU A O 1
ATOM 1362 N N . PRO A 1 173 ? -11.721 -8.126 3.289 1.00 95.19 173 PRO A N 1
ATOM 1363 C CA . PRO A 1 173 ? -11.476 -9.049 2.187 1.00 95.19 173 PRO A CA 1
ATOM 1364 C C . PRO A 1 173 ? -10.095 -9.721 2.296 1.00 95.19 173 PRO A C 1
ATOM 1366 O O . PRO A 1 173 ? -9.163 -9.171 2.885 1.00 95.19 173 PRO A O 1
ATOM 1369 N N . GLN A 1 174 ? -9.949 -10.910 1.700 1.00 95.25 174 GLN A N 1
ATOM 1370 C CA . GLN A 1 174 ? -8.723 -11.717 1.813 1.00 95.25 174 GLN A CA 1
ATOM 1371 C C . GLN A 1 174 ? -7.476 -11.014 1.263 1.00 95.25 174 GLN A C 1
ATOM 1373 O O . GLN A 1 174 ? -6.409 -11.135 1.858 1.00 95.25 174 GLN A O 1
ATOM 1378 N N . ASP A 1 175 ? -7.616 -10.248 0.179 1.00 96.06 175 ASP A N 1
ATOM 1379 C CA . ASP A 1 175 ? -6.522 -9.468 -0.409 1.00 96.06 175 ASP A CA 1
ATOM 1380 C C . ASP A 1 175 ? -5.953 -8.431 0.578 1.00 96.06 175 ASP A C 1
ATOM 1382 O O . ASP A 1 175 ? -4.744 -8.273 0.714 1.00 96.06 175 ASP A O 1
ATOM 1386 N N . THR A 1 176 ? -6.825 -7.781 1.342 1.00 96.81 176 THR A N 1
ATOM 1387 C CA . THR A 1 176 ? -6.492 -6.759 2.330 1.00 96.81 176 THR A CA 1
ATOM 1388 C C . THR A 1 176 ? -5.859 -7.392 3.562 1.00 96.81 176 THR A C 1
ATOM 1390 O O . THR A 1 176 ? -4.898 -6.850 4.103 1.00 96.81 176 THR A O 1
ATOM 1393 N N . ILE A 1 177 ? -6.351 -8.564 3.977 1.00 96.56 177 ILE A N 1
ATOM 1394 C CA . ILE A 1 177 ? -5.735 -9.353 5.051 1.00 96.56 177 ILE A CA 1
ATOM 1395 C C . ILE A 1 177 ? -4.322 -9.786 4.646 1.00 96.56 177 ILE A C 1
ATOM 1397 O O . ILE A 1 177 ? -3.408 -9.681 5.457 1.00 96.56 177 ILE A O 1
ATOM 1401 N N . PHE A 1 178 ? -4.126 -10.213 3.395 1.00 97.12 178 PHE A N 1
ATOM 1402 C CA . PHE A 1 178 ? -2.802 -10.516 2.854 1.00 97.12 178 PHE A CA 1
ATOM 1403 C C . PHE A 1 178 ? -1.868 -9.305 2.884 1.00 97.12 178 PHE A C 1
ATOM 1405 O O . PHE A 1 178 ? -0.750 -9.430 3.365 1.00 97.12 178 PHE A O 1
ATOM 1412 N N . ILE A 1 179 ? -2.315 -8.135 2.423 1.00 97.88 179 ILE A N 1
ATOM 1413 C CA . ILE A 1 179 ? -1.484 -6.920 2.433 1.00 97.88 179 ILE A CA 1
ATOM 1414 C C . ILE A 1 179 ? -1.069 -6.549 3.865 1.00 97.88 179 ILE A C 1
ATOM 1416 O O . ILE A 1 179 ? 0.070 -6.148 4.096 1.00 97.88 179 ILE A O 1
ATOM 1420 N N . ALA A 1 180 ? -1.991 -6.673 4.822 1.00 96.56 180 ALA A N 1
ATOM 1421 C CA . ALA A 1 180 ? -1.771 -6.327 6.223 1.00 96.56 180 ALA A CA 1
ATOM 1422 C C . ALA A 1 180 ? -0.882 -7.334 6.976 1.00 96.56 180 ALA A C 1
ATOM 1424 O O . ALA A 1 180 ? -0.135 -6.944 7.867 1.00 96.56 180 ALA A O 1
ATOM 1425 N N . ASP A 1 181 ? -0.961 -8.624 6.655 1.00 95.50 181 ASP A N 1
ATOM 1426 C CA . ASP A 1 181 ? -0.192 -9.664 7.342 1.00 95.50 181 ASP A CA 1
ATOM 1427 C C . ASP A 1 181 ? 0.231 -10.782 6.371 1.00 95.50 181 ASP A C 1
ATOM 1429 O O . ASP A 1 181 ? -0.282 -11.904 6.451 1.00 95.50 181 ASP A O 1
ATOM 1433 N N . PRO A 1 182 ? 1.151 -10.500 5.425 1.00 95.31 182 PRO A N 1
ATOM 1434 C CA . PRO A 1 182 ? 1.499 -11.427 4.341 1.00 95.31 182 PRO A CA 1
ATOM 1435 C C . PRO A 1 182 ? 2.097 -12.748 4.839 1.00 95.31 182 PRO A C 1
ATOM 1437 O O . PRO A 1 182 ? 1.896 -13.784 4.201 1.00 95.31 182 PRO A O 1
ATOM 1440 N N . GLU A 1 183 ? 2.769 -12.709 5.994 1.00 91.25 183 GLU A N 1
ATOM 1441 C CA . GLU A 1 183 ? 3.395 -13.856 6.664 1.00 91.25 183 GLU A CA 1
ATOM 1442 C C . GLU A 1 183 ? 2.554 -14.406 7.830 1.00 91.25 183 GLU A C 1
ATOM 1444 O O . GLU A 1 183 ? 2.920 -15.410 8.442 1.00 91.25 183 GLU A O 1
ATOM 1449 N N . GLY A 1 184 ? 1.415 -13.783 8.149 1.00 89.38 184 GLY A N 1
ATOM 1450 C CA . GLY A 1 184 ? 0.510 -14.254 9.200 1.00 89.38 184 GLY A CA 1
ATOM 1451 C C . GLY A 1 184 ? 1.097 -14.173 10.612 1.00 89.38 184 GLY A C 1
ATOM 1452 O O . GLY A 1 184 ? 0.717 -14.971 11.465 1.00 89.38 184 GLY A O 1
ATOM 1453 N N . SER A 1 185 ? 2.066 -13.292 10.860 1.00 84.31 185 SER A N 1
ATOM 1454 C CA . SER A 1 185 ? 2.774 -13.187 12.147 1.00 84.31 185 SER A CA 1
ATOM 1455 C C . SER A 1 185 ? 2.946 -11.756 12.656 1.00 84.31 185 SER A C 1
ATOM 1457 O O . SER A 1 185 ? 3.233 -11.559 13.837 1.00 84.31 185 SER A O 1
ATOM 1459 N N . ILE A 1 186 ? 2.731 -10.749 11.808 1.00 80.25 186 ILE A N 1
ATOM 1460 C CA . ILE A 1 186 ? 3.017 -9.342 12.114 1.00 80.25 186 ILE A CA 1
ATOM 1461 C C . ILE A 1 186 ? 1.930 -8.765 13.023 1.00 80.25 186 ILE A C 1
ATOM 1463 O O . ILE A 1 186 ? 2.212 -8.007 13.950 1.00 80.25 186 ILE A O 1
ATOM 1467 N N . MET A 1 187 ? 0.678 -9.161 12.792 1.00 81.25 187 MET A N 1
ATOM 1468 C CA . MET A 1 187 ? -0.498 -8.604 13.464 1.00 81.25 187 MET A CA 1
ATOM 1469 C C . MET A 1 187 ? -0.876 -9.360 14.759 1.00 81.25 187 MET A C 1
ATOM 1471 O O . MET A 1 187 ? -1.995 -9.257 15.269 1.00 81.25 187 MET A O 1
ATOM 1475 N N . GLY A 1 188 ? 0.062 -10.137 15.312 1.00 71.19 188 GLY A N 1
ATOM 1476 C CA . GLY A 1 188 ? -0.063 -10.841 16.591 1.00 71.19 188 GLY A CA 1
ATOM 1477 C C . GLY A 1 188 ? -0.857 -12.147 16.514 1.00 71.19 188 GLY A C 1
ATOM 1478 O O . GLY A 1 188 ? -0.296 -13.222 16.724 1.00 71.19 188 GLY A O 1
ATOM 1479 N N . VAL A 1 189 ? -2.164 -12.080 16.231 1.00 68.81 189 VAL A N 1
ATOM 1480 C CA . VAL A 1 189 ? -2.982 -13.293 16.048 1.00 68.81 189 VAL A CA 1
ATOM 1481 C C . VAL A 1 189 ? -2.720 -13.840 14.656 1.00 68.81 189 VAL A C 1
ATOM 1483 O O . VAL A 1 189 ? -3.234 -13.308 13.671 1.00 68.81 189 VAL A O 1
ATOM 1486 N N . GLY A 1 190 ? -1.919 -14.902 14.596 1.00 67.62 190 GLY A N 1
ATOM 1487 C CA . GLY A 1 190 ? -1.546 -15.489 13.324 1.00 67.62 190 GLY A CA 1
ATOM 1488 C C . GLY A 1 190 ? -2.740 -16.045 12.557 1.00 67.62 190 GLY A C 1
ATOM 1489 O O . GLY A 1 190 ? -3.642 -16.667 13.123 1.00 67.62 190 GLY A O 1
ATOM 1490 N N . SER A 1 191 ? -2.742 -15.800 11.252 1.00 77.56 191 SER A N 1
ATOM 1491 C CA . SER A 1 191 ? -3.780 -16.233 10.323 1.00 77.56 191 SER A CA 1
ATOM 1492 C C . SER A 1 191 ? -3.155 -16.929 9.133 1.00 77.56 191 SER A C 1
ATOM 1494 O O . SER A 1 191 ? -2.149 -16.473 8.597 1.00 77.56 191 SER A O 1
ATOM 1496 N N . SER A 1 192 ? -3.781 -18.011 8.673 1.00 86.75 192 SER A N 1
ATOM 1497 C CA . SER A 1 192 ? -3.342 -18.697 7.460 1.00 86.75 192 SER A CA 1
ATOM 1498 C C . SER A 1 192 ? -3.726 -17.952 6.178 1.00 86.75 192 SER A C 1
ATOM 1500 O O . SER A 1 192 ? -3.251 -18.332 5.115 1.00 86.75 192 SER A O 1
ATOM 1502 N N . ILE A 1 193 ? -4.562 -16.905 6.257 1.00 90.62 193 ILE A N 1
ATOM 1503 C CA . ILE A 1 193 ? -5.091 -16.201 5.078 1.00 90.62 193 ILE A CA 1
ATOM 1504 C C . ILE A 1 193 ? -3.966 -15.522 4.292 1.00 90.62 193 ILE A C 1
ATOM 1506 O O . ILE A 1 193 ? -3.845 -15.773 3.100 1.00 90.62 193 ILE A O 1
ATOM 1510 N N . GLY A 1 194 ? -3.130 -14.703 4.938 1.00 91.25 194 GLY A N 1
ATOM 1511 C CA . GLY A 1 194 ? -2.050 -13.984 4.253 1.00 91.25 194 GLY A CA 1
ATOM 1512 C C . GLY A 1 194 ? -1.022 -14.911 3.591 1.00 91.25 194 GLY A C 1
ATOM 1513 O O . GLY A 1 194 ? -0.821 -14.820 2.376 1.00 91.25 194 GLY A O 1
ATOM 1514 N N . PRO A 1 195 ? -0.443 -15.881 4.324 1.00 93.12 195 PRO A N 1
ATOM 1515 C CA . PRO A 1 195 ? 0.513 -16.833 3.756 1.00 93.12 195 PRO A CA 1
ATOM 1516 C C . PRO A 1 195 ? -0.044 -17.666 2.598 1.00 93.12 195 PRO A C 1
ATOM 1518 O O . PRO A 1 195 ? 0.691 -18.005 1.676 1.00 93.12 195 PRO A O 1
ATOM 1521 N N . GLN A 1 196 ? -1.340 -17.996 2.623 1.00 95.12 196 GLN A N 1
ATOM 1522 C CA . GLN A 1 196 ? -1.980 -18.834 1.602 1.00 95.12 196 GLN A CA 1
ATOM 1523 C C . GLN A 1 196 ? -2.623 -18.032 0.465 1.00 95.12 196 GLN A C 1
ATOM 1525 O O . GLN A 1 196 ? -3.089 -18.625 -0.508 1.00 95.12 196 GLN A O 1
ATOM 1530 N N . PHE A 1 197 ? -2.664 -16.701 0.560 1.00 96.25 197 PHE A N 1
ATOM 1531 C CA . PHE A 1 197 ? -3.234 -15.869 -0.488 1.00 96.25 197 PHE A CA 1
ATOM 1532 C C . PHE A 1 197 ? -2.318 -15.852 -1.715 1.00 96.25 197 PHE A C 1
ATOM 1534 O O . PHE A 1 197 ? -1.136 -15.506 -1.632 1.00 96.25 197 PHE A O 1
ATOM 1541 N N . VAL A 1 198 ? -2.890 -16.223 -2.861 1.00 94.44 198 VAL A N 1
ATOM 1542 C CA . VAL A 1 198 ? -2.197 -16.289 -4.156 1.00 94.44 198 VAL A CA 1
ATOM 1543 C C . VAL A 1 198 ? -2.787 -15.336 -5.193 1.00 94.44 198 VAL A C 1
ATOM 1545 O O . VAL A 1 198 ? -2.266 -15.272 -6.294 1.00 94.44 198 VAL A O 1
ATOM 1548 N N . GLY A 1 199 ? -3.844 -14.588 -4.865 1.00 91.88 199 GLY A N 1
ATOM 1549 C CA . GLY A 1 199 ? -4.572 -13.771 -5.838 1.00 91.88 199 GLY A CA 1
ATOM 1550 C C . GLY A 1 199 ? -5.537 -14.578 -6.713 1.00 91.88 199 GLY A C 1
ATOM 1551 O O . GLY A 1 199 ? -5.522 -15.810 -6.740 1.00 91.88 199 GLY A O 1
ATOM 1552 N N . ASN A 1 200 ? -6.415 -13.869 -7.414 1.00 90.25 200 ASN A N 1
ATOM 1553 C CA . ASN A 1 200 ? -7.409 -14.416 -8.321 1.00 90.25 200 ASN A CA 1
ATOM 1554 C C . ASN A 1 200 ? -6.980 -14.224 -9.786 1.00 90.25 200 ASN A C 1
ATOM 1556 O O . ASN A 1 200 ? -6.992 -13.117 -10.323 1.00 90.25 200 ASN A O 1
ATOM 1560 N N . GLY A 1 201 ? -6.622 -15.323 -10.449 1.00 89.00 201 GLY A N 1
ATOM 1561 C CA . GLY A 1 201 ? -6.156 -15.308 -11.835 1.00 89.00 201 GLY A CA 1
ATOM 1562 C C . GLY A 1 201 ? -4.672 -14.959 -11.982 1.00 89.00 201 GLY A C 1
ATOM 1563 O O . GLY A 1 201 ? -3.977 -14.621 -11.028 1.00 89.00 201 GLY A O 1
ATOM 1564 N N . THR A 1 202 ? -4.161 -15.070 -13.208 1.00 90.12 202 THR A N 1
ATOM 1565 C CA . THR A 1 202 ? -2.716 -14.997 -13.483 1.00 90.12 202 THR A CA 1
ATOM 1566 C C . THR A 1 202 ? -2.108 -13.624 -13.197 1.00 90.12 202 THR A C 1
ATOM 1568 O O . THR A 1 202 ? -0.980 -13.556 -12.711 1.00 90.12 202 THR A O 1
ATOM 1571 N N . ALA A 1 203 ? -2.856 -12.548 -13.463 1.00 90.06 203 ALA A N 1
ATOM 1572 C CA . ALA A 1 203 ? -2.416 -11.174 -13.227 1.00 90.06 203 ALA A CA 1
ATOM 1573 C C . ALA A 1 203 ? -2.228 -10.894 -11.727 1.00 90.06 203 ALA A C 1
ATOM 1575 O O . ALA A 1 203 ? -1.163 -10.443 -11.303 1.00 90.06 203 ALA A O 1
ATOM 1576 N N . GLU A 1 204 ? -3.224 -11.237 -10.900 1.00 93.00 204 GLU A N 1
ATOM 1577 C CA . GLU A 1 204 ? -3.104 -11.088 -9.448 1.00 93.00 204 GLU A CA 1
ATOM 1578 C C . GLU A 1 204 ? -2.066 -12.037 -8.857 1.00 93.00 204 GLU A C 1
ATOM 1580 O O . GLU A 1 204 ? -1.354 -11.630 -7.950 1.00 93.00 204 GLU A O 1
ATOM 1585 N N . MET A 1 205 ? -1.907 -13.258 -9.381 1.00 94.12 205 MET A N 1
ATOM 1586 C CA . MET A 1 205 ? -0.838 -14.162 -8.936 1.00 94.12 205 MET A CA 1
ATOM 1587 C C . MET A 1 205 ? 0.548 -13.543 -9.099 1.00 94.12 205 MET A C 1
ATOM 1589 O O . MET A 1 205 ? 1.369 -13.613 -8.181 1.00 94.12 205 MET A O 1
ATOM 1593 N N . ARG A 1 206 ? 0.809 -12.895 -10.241 1.00 94.75 206 ARG A N 1
ATOM 1594 C CA . ARG A 1 206 ? 2.067 -12.172 -10.458 1.00 94.75 206 ARG A CA 1
ATOM 1595 C C . ARG A 1 206 ? 2.196 -10.981 -9.509 1.00 94.75 206 ARG A C 1
ATOM 1597 O O . ARG A 1 206 ? 3.247 -10.810 -8.897 1.00 94.75 206 ARG A O 1
ATOM 1604 N N . LEU A 1 207 ? 1.131 -10.192 -9.359 1.00 96.19 207 LEU A N 1
ATOM 1605 C CA . LEU A 1 207 ? 1.101 -9.029 -8.469 1.00 96.19 207 LEU A CA 1
ATOM 1606 C C . LEU A 1 207 ? 1.319 -9.413 -6.998 1.00 96.19 207 LEU A C 1
ATOM 1608 O O . LEU A 1 207 ? 2.080 -8.750 -6.305 1.00 96.19 207 LEU A O 1
ATOM 1612 N N . VAL A 1 208 ? 0.700 -10.493 -6.522 1.00 97.00 208 VAL A N 1
ATOM 1613 C CA . VAL A 1 208 ? 0.858 -11.023 -5.159 1.00 97.00 208 VAL A CA 1
ATOM 1614 C C . VAL A 1 208 ? 2.282 -11.517 -4.933 1.00 97.00 208 VAL A C 1
ATOM 1616 O O . VAL A 1 208 ? 2.858 -11.228 -3.887 1.00 97.00 208 VAL A O 1
ATOM 1619 N N . GLY A 1 209 ? 2.876 -12.207 -5.914 1.00 96.62 209 GLY A N 1
ATOM 1620 C CA . GLY A 1 209 ? 4.287 -12.597 -5.864 1.00 96.62 209 GLY A CA 1
ATOM 1621 C C . GLY A 1 209 ? 5.210 -11.388 -5.692 1.00 96.62 209 GLY A C 1
ATOM 1622 O O . GLY A 1 209 ? 6.027 -11.367 -4.776 1.00 96.62 209 GLY A O 1
ATOM 1623 N N . ALA A 1 210 ? 5.011 -10.349 -6.506 1.00 97.31 210 ALA A N 1
ATOM 1624 C CA . ALA A 1 210 ? 5.760 -9.098 -6.411 1.00 97.31 210 ALA A CA 1
ATOM 1625 C C . ALA A 1 210 ? 5.516 -8.358 -5.080 1.00 97.31 210 ALA A C 1
ATOM 1627 O O . ALA A 1 210 ? 6.447 -7.841 -4.465 1.00 97.31 210 ALA A O 1
ATOM 1628 N N . LEU A 1 211 ? 4.271 -8.341 -4.594 1.00 98.00 211 LEU A N 1
ATOM 1629 C CA . LEU A 1 211 ? 3.901 -7.705 -3.329 1.00 98.00 211 LEU A CA 1
ATOM 1630 C C . LEU A 1 211 ? 4.583 -8.342 -2.122 1.00 98.00 211 LEU A C 1
ATOM 1632 O O . LEU A 1 211 ? 4.876 -7.621 -1.180 1.00 98.00 211 LEU A O 1
ATOM 1636 N N . ARG A 1 212 ? 4.864 -9.650 -2.120 1.00 97.56 212 ARG A N 1
ATOM 1637 C CA . ARG A 1 212 ? 5.586 -10.279 -1.000 1.00 97.56 212 ARG A CA 1
ATOM 1638 C C . ARG A 1 212 ? 6.976 -9.674 -0.810 1.00 97.56 212 ARG A C 1
ATOM 1640 O O . ARG A 1 212 ? 7.336 -9.343 0.315 1.00 97.56 212 ARG A O 1
ATOM 1647 N N . GLU A 1 213 ? 7.701 -9.451 -1.903 1.00 97.56 213 GLU A N 1
ATOM 1648 C CA . GLU A 1 213 ? 9.009 -8.787 -1.873 1.00 97.56 213 GLU A CA 1
ATOM 1649 C C . GLU A 1 213 ? 8.872 -7.318 -1.444 1.00 97.56 213 GLU A C 1
ATOM 1651 O O . GLU A 1 213 ? 9.554 -6.858 -0.529 1.00 97.56 213 GLU A O 1
ATOM 1656 N N . VAL A 1 214 ? 7.925 -6.585 -2.041 1.00 98.00 214 VAL A N 1
ATOM 1657 C CA . VAL A 1 214 ? 7.704 -5.162 -1.730 1.00 98.00 214 VAL A CA 1
ATOM 1658 C C . VAL A 1 214 ? 7.299 -4.958 -0.263 1.00 98.00 214 VAL A C 1
ATOM 1660 O O . VAL A 1 214 ? 7.843 -4.084 0.409 1.00 98.00 214 VAL A O 1
ATOM 1663 N N . LEU A 1 215 ? 6.391 -5.779 0.271 1.00 97.75 215 LEU A N 1
ATOM 1664 C CA . LEU A 1 215 ? 5.921 -5.706 1.662 1.00 97.75 215 LEU A CA 1
ATOM 1665 C C . LEU A 1 215 ? 6.992 -6.134 2.682 1.00 97.75 215 LEU A C 1
ATOM 1667 O O . LEU A 1 215 ? 6.906 -5.766 3.857 1.00 97.75 215 LEU A O 1
ATOM 1671 N N . ALA A 1 216 ? 8.014 -6.870 2.241 1.00 96.44 216 ALA A N 1
ATOM 1672 C CA . ALA A 1 216 ? 9.216 -7.161 3.019 1.00 96.44 216 ALA A CA 1
ATOM 1673 C C . ALA A 1 216 ? 10.252 -6.016 2.984 1.00 96.44 216 ALA A C 1
ATOM 1675 O O . ALA A 1 216 ? 11.306 -6.126 3.608 1.00 96.44 216 ALA A O 1
ATOM 1676 N N . GLY A 1 217 ? 9.959 -4.909 2.291 1.00 95.94 217 GLY A N 1
ATOM 1677 C CA . GLY A 1 217 ? 10.880 -3.782 2.110 1.00 95.94 217 GLY A CA 1
ATOM 1678 C C . GLY A 1 217 ? 11.876 -3.965 0.963 1.00 95.94 217 GLY A C 1
ATOM 1679 O O . GLY A 1 217 ? 12.861 -3.231 0.897 1.00 95.94 217 GLY A O 1
ATOM 1680 N N . GLY A 1 218 ? 11.652 -4.954 0.095 1.00 96.38 218 GLY A N 1
ATOM 1681 C CA . GLY A 1 218 ? 12.504 -5.273 -1.043 1.00 96.38 218 GLY A CA 1
ATOM 1682 C C . GLY A 1 218 ? 12.219 -4.440 -2.293 1.00 96.38 218 GLY A C 1
ATOM 1683 O O . GLY A 1 218 ? 11.318 -3.594 -2.334 1.00 96.38 218 GLY A O 1
ATOM 1684 N N . HIS A 1 219 ? 13.007 -4.721 -3.330 1.00 96.88 219 HIS A N 1
ATOM 1685 C CA . HIS A 1 219 ? 12.935 -4.091 -4.647 1.00 96.88 219 HIS A CA 1
ATOM 1686 C C . HIS A 1 219 ? 12.816 -5.150 -5.733 1.00 96.88 219 HIS A C 1
ATOM 1688 O O . HIS A 1 219 ? 13.371 -6.241 -5.614 1.00 96.88 219 HIS A O 1
ATOM 1694 N N . LEU A 1 220 ? 12.148 -4.796 -6.822 1.00 97.38 220 LEU A N 1
ATOM 1695 C CA . LEU A 1 220 ? 11.871 -5.708 -7.924 1.00 97.38 220 LEU A CA 1
ATOM 1696 C C . LEU A 1 220 ? 12.836 -5.517 -9.099 1.00 97.38 220 LEU A C 1
ATOM 1698 O O . LEU A 1 220 ? 13.426 -4.454 -9.317 1.00 97.38 220 LEU A O 1
ATOM 1702 N N . GLY A 1 221 ? 12.985 -6.569 -9.900 1.00 95.56 221 GLY A N 1
ATOM 1703 C CA . GLY A 1 221 ? 13.649 -6.525 -11.195 1.00 95.56 221 GLY A CA 1
ATOM 1704 C C . GLY A 1 221 ? 12.874 -5.711 -12.234 1.00 95.56 221 GLY A C 1
ATOM 1705 O O . GLY A 1 221 ? 11.676 -5.459 -12.110 1.00 95.56 221 GLY A O 1
ATOM 1706 N N . TYR A 1 222 ? 13.566 -5.322 -13.308 1.00 93.56 222 TYR A N 1
ATOM 1707 C CA . TYR A 1 222 ? 12.969 -4.544 -14.399 1.00 93.56 222 TYR A CA 1
ATOM 1708 C C . TYR A 1 222 ? 11.826 -5.319 -15.071 1.00 93.56 222 TYR A C 1
ATOM 1710 O O . TYR A 1 222 ? 10.731 -4.792 -15.263 1.00 93.56 222 TYR A O 1
ATOM 1718 N N . GLU A 1 223 ? 12.074 -6.588 -15.393 1.00 94.00 223 GLU A N 1
ATOM 1719 C CA . GLU A 1 223 ? 11.125 -7.474 -16.062 1.00 94.00 223 GLU A CA 1
ATOM 1720 C C . GLU A 1 223 ? 9.918 -7.789 -15.173 1.00 94.00 223 GLU A C 1
ATOM 1722 O O . GLU A 1 223 ? 8.804 -7.927 -15.675 1.00 94.00 223 GLU A O 1
ATOM 1727 N N . GLU A 1 224 ? 10.126 -7.866 -13.857 1.00 94.81 224 GLU A N 1
ATOM 1728 C CA . GLU A 1 224 ? 9.068 -8.121 -12.879 1.00 94.81 224 GLU A CA 1
ATOM 1729 C C . GLU A 1 224 ? 8.108 -6.936 -12.793 1.00 94.81 224 GLU A C 1
ATOM 1731 O O . GLU A 1 224 ? 6.903 -7.119 -12.965 1.00 94.81 224 GLU A O 1
ATOM 1736 N N . VAL A 1 225 ? 8.629 -5.713 -12.621 1.00 95.25 225 VAL A N 1
ATOM 1737 C CA . VAL A 1 225 ? 7.802 -4.495 -12.611 1.00 95.25 225 VAL A CA 1
ATOM 1738 C C . VAL A 1 225 ? 7.080 -4.331 -13.944 1.00 95.25 225 VAL A C 1
ATOM 1740 O O . VAL A 1 225 ? 5.864 -4.155 -13.963 1.00 95.25 225 VAL A O 1
ATOM 1743 N N . GLN A 1 226 ? 7.788 -4.456 -15.070 1.00 92.25 226 GLN A N 1
ATOM 1744 C CA . GLN A 1 226 ? 7.170 -4.346 -16.391 1.00 92.25 226 GLN A CA 1
ATOM 1745 C C . GLN A 1 226 ? 6.066 -5.396 -16.596 1.00 92.25 226 GLN A C 1
ATOM 1747 O O . GLN A 1 226 ? 5.003 -5.077 -17.127 1.00 92.25 226 GLN A O 1
ATOM 1752 N N . GLY A 1 227 ? 6.306 -6.642 -16.182 1.00 91.38 227 GLY A N 1
ATOM 1753 C CA . GLY A 1 227 ? 5.343 -7.733 -16.293 1.00 91.38 227 GLY A CA 1
ATOM 1754 C C . GLY A 1 227 ? 4.121 -7.554 -15.394 1.00 91.38 227 GLY A C 1
ATOM 1755 O O . GLY A 1 227 ? 3.028 -7.940 -15.797 1.00 91.38 227 GLY A O 1
ATOM 1756 N N . VAL A 1 228 ? 4.278 -6.975 -14.201 1.00 93.50 228 VAL A N 1
ATOM 1757 C CA . VAL A 1 228 ? 3.152 -6.615 -13.323 1.00 93.50 228 VAL A CA 1
ATOM 1758 C C . VAL A 1 228 ? 2.328 -5.492 -13.948 1.00 93.50 228 VAL A C 1
ATOM 1760 O O . VAL A 1 228 ? 1.110 -5.611 -14.039 1.00 93.50 228 VAL A O 1
ATOM 1763 N N . LEU A 1 229 ? 2.974 -4.425 -14.427 1.00 91.19 229 LEU A N 1
ATOM 1764 C CA . LEU A 1 229 ? 2.275 -3.272 -14.997 1.00 91.19 229 LEU A CA 1
ATOM 1765 C C . LEU A 1 229 ? 1.442 -3.652 -16.224 1.00 91.19 229 LEU A C 1
ATOM 1767 O O . LEU A 1 229 ? 0.290 -3.244 -16.308 1.00 91.19 229 LEU A O 1
ATOM 1771 N N . LYS A 1 230 ? 1.984 -4.475 -17.129 1.00 88.12 230 LYS A N 1
ATOM 1772 C CA . LYS A 1 230 ? 1.267 -4.946 -18.328 1.00 88.12 230 LYS A CA 1
ATOM 1773 C C . LYS A 1 230 ? 0.072 -5.849 -18.031 1.00 88.12 230 LYS A C 1
ATOM 1775 O O . LYS A 1 230 ? -0.875 -5.872 -18.805 1.00 88.12 230 LYS A O 1
ATOM 1780 N N . ASP A 1 231 ? 0.132 -6.614 -16.947 1.00 87.94 231 ASP A N 1
ATOM 1781 C CA . ASP A 1 231 ? -0.953 -7.524 -16.573 1.00 87.94 231 ASP A CA 1
ATOM 1782 C C . ASP A 1 231 ? -2.082 -6.802 -15.829 1.00 87.94 231 ASP A C 1
ATOM 1784 O O . ASP A 1 231 ? -3.233 -7.233 -15.883 1.00 87.94 231 ASP A O 1
ATOM 1788 N N . VAL A 1 232 ? -1.753 -5.733 -15.098 1.00 86.12 232 VAL A N 1
ATOM 1789 C CA . VAL A 1 232 ? -2.693 -5.026 -14.217 1.00 86.12 232 VAL A CA 1
ATOM 1790 C C . VAL A 1 232 ? -3.290 -3.783 -14.880 1.00 86.12 232 VAL A C 1
ATOM 1792 O O . VAL A 1 232 ? -4.408 -3.390 -14.544 1.00 86.12 232 VAL A O 1
ATOM 1795 N N . LEU A 1 233 ? -2.575 -3.162 -15.821 1.00 83.69 233 LEU A N 1
ATOM 1796 C CA . LEU A 1 233 ? -3.022 -1.969 -16.536 1.00 83.69 233 LEU A CA 1
ATOM 1797 C C . LEU A 1 233 ? -3.391 -2.293 -17.995 1.00 83.69 233 LEU A C 1
ATOM 1799 O O . LEU A 1 233 ? -2.741 -3.133 -18.613 1.00 83.69 233 LEU A O 1
ATOM 1803 N N . PRO A 1 234 ? -4.390 -1.599 -18.575 1.00 69.69 234 PRO A N 1
ATOM 1804 C CA . PRO A 1 234 ? -5.193 -0.534 -17.971 1.00 69.69 234 PRO A CA 1
ATOM 1805 C C . PRO A 1 234 ? -6.261 -1.068 -17.003 1.00 69.69 234 PRO A C 1
ATOM 1807 O O . PRO A 1 234 ? -6.890 -2.098 -17.245 1.00 69.69 234 PRO A O 1
ATOM 1810 N N . LEU A 1 235 ? -6.521 -0.317 -15.927 1.00 63.69 235 LEU A N 1
ATOM 1811 C CA . LEU A 1 235 ? -7.659 -0.583 -15.046 1.00 63.69 235 LEU A CA 1
ATOM 1812 C C . LEU A 1 235 ? -8.943 -0.292 -15.835 1.00 63.69 235 LEU A C 1
ATOM 1814 O O . LEU A 1 235 ? -9.278 0.870 -16.073 1.00 63.69 235 LEU A O 1
ATOM 1818 N N . LYS A 1 236 ? -9.654 -1.330 -16.286 1.00 58.38 236 LYS A N 1
ATOM 1819 C CA . LYS A 1 236 ? -10.950 -1.159 -16.951 1.00 58.38 236 LYS A CA 1
ATOM 1820 C C . LYS A 1 236 ? -11.970 -0.622 -15.940 1.00 58.38 236 LYS A C 1
ATOM 1822 O O . LYS A 1 236 ? -12.516 -1.371 -15.136 1.00 58.38 236 LYS A O 1
ATOM 1827 N N . ALA A 1 237 ? -12.227 0.683 -15.974 1.00 48.72 237 ALA A N 1
ATOM 1828 C CA . ALA A 1 237 ? -13.304 1.292 -15.206 1.00 48.72 237 ALA A CA 1
ATOM 1829 C C . ALA A 1 237 ? -14.647 1.007 -15.898 1.00 48.72 237 ALA A C 1
ATOM 1831 O O . ALA A 1 237 ? -14.896 1.497 -16.995 1.00 48.72 237 ALA A O 1
ATOM 1832 N N . GLY A 1 238 ? -15.519 0.230 -15.252 1.00 50.38 238 GLY A N 1
ATOM 1833 C CA . GLY A 1 238 ? -16.932 0.136 -15.638 1.00 50.38 238 GLY A CA 1
ATOM 1834 C C . GLY A 1 238 ? -17.354 -1.060 -16.496 1.00 50.38 238 GLY A C 1
ATOM 1835 O O . GLY A 1 238 ? -18.540 -1.161 -16.796 1.00 50.38 238 GLY A O 1
ATOM 1836 N N . GLU A 1 239 ? -16.467 -2.001 -16.828 1.00 39.56 239 GLU A N 1
ATOM 1837 C CA . GLU A 1 239 ? -16.873 -3.261 -17.465 1.00 39.56 239 GLU A CA 1
ATOM 1838 C C . GLU A 1 239 ? -16.696 -4.437 -16.510 1.00 39.56 239 GLU A C 1
ATOM 1840 O O . GLU A 1 239 ? -15.617 -4.703 -15.985 1.00 39.56 239 GLU A O 1
ATOM 1845 N N . MET A 1 240 ? -17.805 -5.138 -16.282 1.00 42.44 240 MET A N 1
ATOM 1846 C CA . MET A 1 240 ? -17.901 -6.368 -15.510 1.00 42.44 240 MET A CA 1
ATOM 1847 C C . MET A 1 240 ? -17.267 -7.520 -16.313 1.00 42.44 240 MET A C 1
ATOM 1849 O O . MET A 1 240 ? -17.951 -8.448 -16.722 1.00 42.44 240 MET A O 1
ATOM 1853 N N . GLU A 1 241 ? -15.959 -7.453 -16.562 1.00 43.44 241 GLU A N 1
ATOM 1854 C CA . GLU A 1 241 ? -15.161 -8.579 -17.042 1.00 43.44 241 GLU A CA 1
ATOM 1855 C C . GLU A 1 241 ? -13.960 -8.793 -16.116 1.00 43.44 241 GLU A C 1
ATOM 1857 O O . GLU A 1 241 ? -13.108 -7.936 -15.905 1.00 43.44 241 GLU A O 1
ATOM 1862 N N . SER A 1 242 ? -13.965 -9.989 -15.543 1.00 44.59 242 SER A N 1
ATOM 1863 C CA . SER A 1 242 ? -13.139 -10.648 -14.530 1.00 44.59 242 SER A CA 1
ATOM 1864 C C . SER A 1 242 ? -11.600 -10.584 -14.634 1.00 44.59 242 SER A C 1
ATOM 1866 O O . SER A 1 242 ? -10.949 -11.509 -14.154 1.00 44.59 242 SER A O 1
ATOM 1868 N N . SER A 1 243 ? -10.985 -9.570 -15.252 1.00 51.97 243 SER A N 1
ATOM 1869 C CA . SER A 1 243 ? -9.531 -9.550 -15.498 1.00 51.97 243 SER A CA 1
ATOM 1870 C C . SER A 1 243 ? -8.747 -8.401 -14.859 1.00 51.97 243 SER A C 1
ATOM 1872 O O . SER A 1 243 ? -7.523 -8.423 -14.939 1.00 51.97 243 SER A O 1
ATOM 1874 N N . SER A 1 244 ? -9.387 -7.397 -14.250 1.00 67.56 244 SER A N 1
ATOM 1875 C CA . SER A 1 244 ? -8.658 -6.308 -13.582 1.00 67.56 244 SER A CA 1
ATOM 1876 C C . SER A 1 244 ? -8.271 -6.710 -12.159 1.00 67.56 244 SER A C 1
ATOM 1878 O O . SER A 1 244 ? -9.144 -7.109 -11.385 1.00 67.56 244 SER A O 1
ATOM 1880 N N . ALA A 1 245 ? -6.992 -6.577 -11.801 1.00 80.38 245 ALA A N 1
ATOM 1881 C CA . ALA A 1 245 ? -6.531 -6.831 -10.438 1.00 80.38 245 ALA A CA 1
ATOM 1882 C C . ALA A 1 245 ? -7.254 -5.938 -9.415 1.00 80.38 245 ALA A C 1
ATOM 1884 O O . ALA A 1 245 ? -7.659 -4.813 -9.719 1.00 80.38 245 ALA A O 1
ATOM 1885 N N . SER A 1 246 ? -7.389 -6.431 -8.186 1.00 90.25 246 SER A N 1
ATOM 1886 C CA . SER A 1 246 ? -8.008 -5.698 -7.089 1.00 90.25 246 SER A CA 1
ATOM 1887 C C . SER A 1 246 ? -7.312 -4.359 -6.843 1.00 90.25 246 SER A C 1
ATOM 1889 O O . SER A 1 246 ? -6.087 -4.275 -6.722 1.00 90.25 246 SER A O 1
ATOM 1891 N N . GLU A 1 247 ? -8.110 -3.299 -6.703 1.00 92.81 247 GLU A N 1
ATOM 1892 C CA . GLU A 1 247 ? -7.628 -1.949 -6.392 1.00 92.81 247 GLU A CA 1
ATOM 1893 C C . GLU A 1 247 ? -6.789 -1.905 -5.105 1.00 92.81 247 GLU A C 1
ATOM 1895 O O . GLU A 1 247 ? -5.874 -1.088 -4.988 1.00 92.81 247 GLU A O 1
ATOM 1900 N N . SER A 1 248 ? -7.078 -2.775 -4.130 1.00 95.94 248 SER A N 1
ATOM 1901 C CA . SER A 1 248 ? -6.298 -2.883 -2.892 1.00 95.94 248 SER A CA 1
ATOM 1902 C C . SER A 1 248 ? -4.891 -3.418 -3.169 1.00 95.94 248 SER A C 1
ATOM 1904 O O . SER A 1 248 ? -3.920 -2.823 -2.713 1.00 95.94 248 SER A O 1
ATOM 1906 N N . LEU A 1 249 ? -4.751 -4.474 -3.975 1.00 96.94 249 LEU A N 1
ATOM 1907 C CA . LEU A 1 249 ? -3.449 -5.029 -4.355 1.00 96.94 249 LEU A CA 1
ATOM 1908 C C . LEU A 1 249 ? -2.645 -4.026 -5.184 1.00 96.94 249 LEU A C 1
ATOM 1910 O O . LEU A 1 249 ? -1.470 -3.790 -4.908 1.00 96.94 249 LEU A O 1
ATOM 1914 N N . PHE A 1 250 ? -3.279 -3.391 -6.171 1.00 95.50 250 PHE A N 1
ATOM 1915 C CA . PHE A 1 250 ? -2.588 -2.432 -7.028 1.00 95.50 250 PHE A CA 1
ATOM 1916 C C . PHE A 1 250 ? -2.145 -1.180 -6.257 1.00 95.50 250 PHE A C 1
ATOM 1918 O O . PHE A 1 250 ? -0.997 -0.755 -6.365 1.00 95.50 250 PHE A O 1
ATOM 1925 N N . SER A 1 251 ? -3.013 -0.614 -5.414 1.00 96.19 251 SER A N 1
ATOM 1926 C CA . SER A 1 251 ? -2.633 0.521 -4.558 1.00 96.19 251 SER A CA 1
ATOM 1927 C C . SER A 1 251 ? -1.538 0.159 -3.551 1.00 96.19 251 SER A C 1
ATOM 1929 O O . SER A 1 251 ? -0.623 0.956 -3.348 1.00 96.19 251 SER A O 1
ATOM 1931 N N . ALA A 1 252 ? -1.586 -1.042 -2.963 1.00 98.19 252 ALA A N 1
ATOM 1932 C CA . ALA A 1 252 ? -0.540 -1.547 -2.078 1.00 98.19 252 ALA A CA 1
ATOM 1933 C C . ALA A 1 252 ? 0.814 -1.646 -2.784 1.00 98.19 252 ALA A C 1
ATOM 1935 O O . ALA A 1 252 ? 1.830 -1.308 -2.178 1.00 98.19 252 ALA A O 1
ATOM 1936 N N . PHE A 1 253 ? 0.819 -2.061 -4.053 1.00 97.44 253 PHE A N 1
ATOM 1937 C CA . PHE A 1 253 ? 2.018 -2.171 -4.880 1.00 97.44 253 PHE A CA 1
ATOM 1938 C C . PHE A 1 253 ? 2.615 -0.797 -5.188 1.00 97.44 253 PHE A C 1
ATOM 1940 O O . PHE A 1 253 ? 3.781 -0.556 -4.877 1.00 97.44 253 PHE A O 1
ATOM 1947 N N . MET A 1 254 ? 1.797 0.130 -5.699 1.00 95.81 254 MET A N 1
ATOM 1948 C CA . MET A 1 254 ? 2.236 1.490 -6.035 1.00 95.81 254 MET A CA 1
ATOM 1949 C C . MET A 1 254 ? 2.780 2.236 -4.810 1.00 95.81 254 MET A C 1
ATOM 1951 O O . MET A 1 254 ? 3.854 2.830 -4.856 1.00 95.81 254 MET A O 1
ATOM 1955 N N . ILE A 1 255 ? 2.051 2.196 -3.689 1.00 96.94 255 ILE A N 1
ATOM 1956 C CA . ILE A 1 255 ? 2.482 2.861 -2.454 1.00 96.94 255 ILE A CA 1
ATOM 1957 C C . ILE A 1 255 ? 3.672 2.139 -1.828 1.00 96.94 255 ILE A C 1
ATOM 1959 O O . ILE A 1 255 ? 4.587 2.802 -1.352 1.00 96.94 255 ILE A O 1
ATOM 1963 N N . GLY A 1 256 ? 3.697 0.808 -1.860 1.00 97.25 256 GLY A N 1
ATOM 1964 C CA . GLY A 1 256 ? 4.783 0.021 -1.288 1.00 97.25 256 GLY A CA 1
ATOM 1965 C C . GLY A 1 256 ? 6.123 0.291 -1.969 1.00 97.25 256 GLY A C 1
ATOM 1966 O O . GLY A 1 256 ? 7.099 0.605 -1.290 1.00 97.25 256 GLY A O 1
ATOM 1967 N N . GLN A 1 257 ? 6.166 0.278 -3.305 1.00 95.44 257 GLN A N 1
ATOM 1968 C CA . GLN A 1 257 ? 7.383 0.630 -4.044 1.00 95.44 257 GLN A CA 1
ATOM 1969 C C . GLN A 1 257 ? 7.826 2.067 -3.753 1.00 95.44 257 GLN A C 1
ATOM 1971 O O . GLN A 1 257 ? 9.006 2.308 -3.486 1.00 95.44 257 GLN A O 1
ATOM 1976 N N . ARG A 1 258 ? 6.877 3.010 -3.683 1.00 94.44 258 ARG A N 1
ATOM 1977 C CA . ARG A 1 258 ? 7.190 4.399 -3.330 1.00 94.44 258 ARG A CA 1
ATOM 1978 C C . ARG A 1 258 ? 7.776 4.537 -1.935 1.00 94.44 258 ARG A C 1
ATOM 1980 O O . ARG A 1 258 ? 8.714 5.305 -1.718 1.00 94.44 258 ARG A O 1
ATOM 1987 N N . MET A 1 259 ? 7.237 3.787 -0.984 1.00 95.44 259 MET A N 1
ATOM 1988 C CA . MET A 1 259 ? 7.730 3.747 0.386 1.00 95.44 259 MET A CA 1
ATOM 1989 C C . MET A 1 259 ? 9.123 3.128 0.478 1.00 95.44 259 MET A C 1
ATOM 1991 O O . MET A 1 259 ? 9.946 3.647 1.229 1.00 95.44 259 MET A O 1
ATOM 1995 N N . ASN A 1 260 ? 9.426 2.105 -0.322 1.00 95.88 260 ASN A N 1
ATOM 1996 C CA . ASN A 1 260 ? 10.755 1.487 -0.368 1.00 95.88 260 ASN A CA 1
ATOM 1997 C C . ASN A 1 260 ? 11.805 2.353 -1.081 1.00 95.88 260 ASN A C 1
ATOM 1999 O O . ASN A 1 260 ? 12.992 2.079 -0.940 1.00 95.88 260 ASN A O 1
ATOM 2003 N N . ARG A 1 261 ? 11.393 3.450 -1.739 1.00 93.38 261 ARG A N 1
ATOM 2004 C CA . ARG A 1 261 ? 12.209 4.326 -2.601 1.00 93.38 261 ARG A CA 1
ATOM 2005 C C . ARG A 1 261 ? 12.617 3.590 -3.872 1.00 93.38 261 ARG A C 1
ATOM 2007 O O . ARG A 1 261 ? 13.672 2.964 -3.903 1.00 93.38 261 ARG A O 1
ATOM 2014 N N . GLU A 1 262 ? 11.783 3.689 -4.904 1.00 90.81 262 GLU A N 1
ATOM 2015 C CA . GLU A 1 262 ? 11.997 2.983 -6.168 1.00 90.81 262 GLU A CA 1
ATOM 2016 C C . GLU A 1 262 ? 13.432 3.156 -6.676 1.00 90.81 262 GLU A C 1
ATOM 2018 O O . GLU A 1 262 ? 13.991 4.256 -6.673 1.00 90.81 262 GLU A O 1
ATOM 2023 N N . THR A 1 263 ? 14.036 2.060 -7.120 1.00 92.31 263 THR A N 1
ATOM 2024 C CA . THR A 1 263 ? 15.363 2.089 -7.739 1.00 92.31 263 THR A CA 1
ATOM 2025 C C . THR A 1 263 ? 15.291 2.620 -9.170 1.00 92.31 263 THR A C 1
ATOM 2027 O O . THR A 1 263 ? 14.256 2.522 -9.828 1.00 92.31 263 THR A O 1
ATOM 2030 N N . ASP A 1 264 ? 16.424 3.069 -9.719 1.00 89.38 264 ASP A N 1
ATOM 2031 C CA . ASP A 1 264 ? 16.530 3.465 -11.135 1.00 89.38 264 ASP A CA 1
ATOM 2032 C C . ASP A 1 264 ? 16.033 2.367 -12.091 1.00 89.38 264 ASP A C 1
ATOM 2034 O O . ASP A 1 264 ? 15.495 2.642 -13.165 1.00 89.38 264 ASP A O 1
ATOM 2038 N N . ARG A 1 265 ? 16.204 1.097 -11.700 1.00 91.56 265 ARG A N 1
ATOM 2039 C CA . ARG A 1 265 ? 15.745 -0.063 -12.468 1.00 91.56 265 ARG A CA 1
ATOM 2040 C C . ARG A 1 265 ? 14.221 -0.168 -12.478 1.00 91.56 265 ARG A C 1
ATOM 2042 O O . ARG A 1 265 ? 13.649 -0.376 -13.547 1.00 91.56 265 ARG A O 1
ATOM 2049 N N . GLU A 1 266 ? 13.588 -0.033 -11.317 1.00 93.56 266 GLU A N 1
ATOM 2050 C CA . GLU A 1 266 ? 12.128 -0.042 -11.184 1.00 93.56 266 GLU A CA 1
ATOM 2051 C C . GLU A 1 266 ? 11.525 1.167 -11.908 1.00 93.56 266 GLU A C 1
ATOM 2053 O O . GLU A 1 266 ? 10.610 1.005 -12.711 1.00 93.56 266 GLU A O 1
ATOM 2058 N N . LEU A 1 267 ? 12.108 2.358 -11.732 1.00 91.06 267 LEU A N 1
ATOM 2059 C CA . LEU A 1 267 ? 11.698 3.577 -12.433 1.00 91.06 267 LEU A CA 1
ATOM 2060 C C . LEU A 1 267 ? 11.781 3.416 -13.957 1.00 91.06 267 LEU A C 1
ATOM 2062 O O . LEU A 1 267 ? 10.839 3.750 -14.674 1.00 91.06 267 LEU A O 1
ATOM 2066 N N . LYS A 1 268 ? 12.875 2.841 -14.471 1.00 88.44 268 LYS A N 1
ATOM 2067 C CA . LYS A 1 268 ? 13.007 2.543 -15.903 1.00 88.44 268 LYS A CA 1
ATOM 2068 C C . LYS A 1 268 ? 11.910 1.592 -16.392 1.00 88.44 268 LYS A C 1
ATOM 2070 O O . LYS A 1 268 ? 11.426 1.764 -17.509 1.00 88.44 268 LYS A O 1
ATOM 2075 N N . ALA A 1 269 ? 11.517 0.606 -15.585 1.00 91.56 269 ALA A N 1
ATOM 2076 C CA . ALA A 1 269 ? 10.432 -0.307 -15.933 1.00 91.56 269 ALA A CA 1
ATOM 2077 C C . ALA A 1 269 ? 9.087 0.419 -16.039 1.00 91.56 269 ALA A C 1
ATOM 2079 O O . ALA A 1 269 ? 8.366 0.183 -17.003 1.00 91.56 269 ALA A O 1
ATOM 2080 N N . TYR A 1 270 ? 8.790 1.350 -15.127 1.00 89.00 270 TYR A N 1
ATOM 2081 C CA . TYR A 1 270 ? 7.606 2.211 -15.222 1.00 89.00 270 TYR A CA 1
ATOM 2082 C C . TYR A 1 270 ? 7.579 3.021 -16.521 1.00 89.00 270 TYR A C 1
ATOM 2084 O O . TYR A 1 270 ? 6.566 3.026 -17.218 1.00 89.00 270 TYR A O 1
ATOM 2092 N N . CYS A 1 271 ? 8.697 3.660 -16.879 1.00 85.31 271 CYS A N 1
ATOM 2093 C CA . CYS A 1 271 ? 8.784 4.477 -18.091 1.00 85.31 271 CYS A CA 1
ATOM 2094 C C . CYS A 1 271 ? 8.618 3.656 -19.377 1.00 85.31 271 CYS A C 1
ATOM 2096 O O . CYS A 1 271 ? 8.020 4.132 -20.335 1.00 85.31 271 CYS A O 1
ATOM 2098 N N . LEU A 1 272 ? 9.155 2.433 -19.406 1.00 85.50 272 LEU A N 1
ATOM 2099 C CA . LEU A 1 272 ? 9.224 1.615 -20.620 1.00 85.50 272 LEU A CA 1
ATOM 2100 C C . LEU A 1 272 ? 8.156 0.518 -20.697 1.00 85.50 272 LEU A C 1
ATOM 2102 O O . LEU A 1 272 ? 8.124 -0.238 -21.672 1.00 85.50 272 LEU A O 1
ATOM 2106 N N . ALA A 1 273 ? 7.288 0.390 -19.689 1.00 86.31 273 ALA A N 1
ATOM 2107 C CA . ALA A 1 273 ? 6.299 -0.683 -19.636 1.00 86.31 273 ALA A CA 1
ATOM 2108 C C . ALA A 1 273 ? 5.417 -0.708 -20.890 1.00 86.31 273 ALA A C 1
ATOM 2110 O O . ALA A 1 273 ? 5.251 -1.775 -21.482 1.00 86.31 273 ALA A O 1
ATOM 2111 N N . PHE A 1 274 ? 4.966 0.465 -21.334 1.00 81.44 274 PHE A N 1
ATOM 2112 C CA . PHE A 1 274 ? 4.011 0.638 -22.434 1.00 81.44 274 PHE A CA 1
ATOM 2113 C C . PHE A 1 274 ? 4.622 1.297 -23.684 1.00 81.44 274 PHE A C 1
ATOM 2115 O O . PHE A 1 274 ? 3.913 1.563 -24.648 1.00 81.44 274 PHE A O 1
ATOM 2122 N N . ASP A 1 275 ? 5.939 1.533 -23.703 1.00 76.50 275 ASP A N 1
ATOM 2123 C CA . ASP A 1 275 ? 6.622 2.292 -24.770 1.00 76.50 275 ASP A CA 1
ATOM 2124 C C . ASP A 1 275 ? 6.477 1.634 -26.157 1.00 76.50 275 ASP A C 1
ATOM 2126 O O . ASP A 1 275 ? 6.377 2.301 -27.180 1.00 76.50 275 ASP A O 1
ATOM 2130 N N . ASN A 1 276 ? 6.358 0.304 -26.188 1.00 70.25 276 ASN A N 1
ATOM 2131 C CA . ASN A 1 276 ? 6.184 -0.457 -27.427 1.00 70.25 276 ASN A CA 1
ATOM 2132 C C . ASN A 1 276 ? 4.716 -0.600 -27.881 1.00 70.25 276 ASN A C 1
ATOM 2134 O O . ASN A 1 276 ? 4.474 -1.196 -28.931 1.00 70.25 276 ASN A O 1
ATOM 2138 N N . GLU A 1 277 ? 3.729 -0.124 -27.112 1.00 69.62 277 GLU A N 1
ATOM 2139 C CA . GLU A 1 277 ? 2.305 -0.330 -27.440 1.00 69.62 277 GLU A CA 1
ATOM 2140 C C . GLU A 1 277 ? 1.802 0.602 -28.543 1.00 69.62 277 GLU A C 1
ATOM 2142 O O . GLU A 1 277 ? 0.905 0.236 -29.301 1.00 69.62 277 GLU A O 1
ATOM 2147 N N . LEU A 1 278 ? 2.406 1.784 -28.679 1.00 66.25 278 LEU A N 1
ATOM 2148 C CA . LEU A 1 278 ? 2.014 2.789 -29.672 1.00 66.25 278 LEU A CA 1
ATOM 2149 C C . LEU A 1 278 ? 2.769 2.651 -31.007 1.00 66.25 278 LEU A C 1
ATOM 2151 O O . LEU A 1 278 ? 2.623 3.495 -31.892 1.00 66.25 278 LEU A O 1
ATOM 2155 N N . GLY A 1 279 ? 3.538 1.571 -31.181 1.00 70.19 279 GLY A N 1
ATOM 2156 C CA . GLY A 1 279 ? 4.350 1.318 -32.369 1.00 70.19 279 GLY A CA 1
ATOM 2157 C C . GLY A 1 279 ? 5.784 1.851 -32.245 1.00 70.19 279 GLY A C 1
ATOM 2158 O O . GLY A 1 279 ? 6.243 2.140 -31.143 1.00 70.19 279 GLY A O 1
ATOM 2159 N N . PRO A 1 280 ? 6.545 1.925 -33.352 1.00 73.12 280 PRO A N 1
ATOM 2160 C CA . PRO A 1 280 ? 7.912 2.436 -33.314 1.00 73.12 280 PRO A CA 1
ATOM 2161 C C . PRO A 1 280 ? 7.935 3.892 -32.836 1.00 73.12 280 PRO A C 1
ATOM 2163 O O . PRO A 1 280 ? 7.062 4.678 -33.205 1.00 73.12 280 PRO A O 1
ATOM 2166 N N . ALA A 1 281 ? 8.965 4.248 -32.061 1.00 69.25 281 ALA A N 1
ATOM 2167 C CA . ALA A 1 281 ? 9.147 5.605 -31.564 1.00 69.25 281 ALA A CA 1
ATOM 2168 C C . ALA A 1 281 ? 9.045 6.622 -32.720 1.00 69.25 281 ALA A C 1
ATOM 2170 O O . ALA A 1 281 ? 9.726 6.454 -33.742 1.00 69.25 281 ALA A O 1
ATOM 2171 N N . PRO A 1 282 ? 8.201 7.661 -32.597 1.00 70.50 282 PRO A N 1
ATOM 2172 C CA . PRO A 1 282 ? 8.041 8.641 -33.656 1.00 70.50 282 PRO A CA 1
ATOM 2173 C C . PRO A 1 282 ? 9.373 9.357 -33.902 1.00 70.50 282 PRO A C 1
ATOM 2175 O O . PRO A 1 282 ? 10.028 9.829 -32.972 1.00 70.50 282 PRO A O 1
ATOM 2178 N N . VAL A 1 283 ? 9.781 9.452 -35.168 1.00 78.81 283 VAL A N 1
ATOM 2179 C CA . VAL A 1 283 ? 10.948 10.252 -35.554 1.00 78.81 283 VAL A CA 1
ATOM 2180 C C . VAL A 1 283 ? 10.528 11.719 -35.532 1.00 78.81 283 VAL A C 1
ATOM 2182 O O . VAL A 1 283 ? 9.774 12.166 -36.394 1.00 78.81 283 VAL A O 1
ATOM 2185 N N . ALA A 1 284 ? 10.987 12.460 -34.526 1.00 74.50 284 ALA A N 1
ATOM 2186 C CA . ALA A 1 284 ? 10.728 13.890 -34.419 1.00 74.50 284 ALA A CA 1
ATOM 2187 C C . ALA A 1 284 ? 11.700 14.678 -35.317 1.00 74.50 284 ALA A C 1
ATOM 2189 O O . ALA A 1 284 ? 12.896 14.736 -35.035 1.00 74.50 284 ALA A O 1
ATOM 2190 N N . ASP A 1 285 ? 11.184 15.296 -36.383 1.00 80.31 285 ASP A N 1
ATOM 2191 C CA . ASP A 1 285 ? 11.907 16.294 -37.183 1.00 80.31 285 ASP A CA 1
ATOM 2192 C C . ASP A 1 285 ? 11.620 17.690 -36.612 1.00 80.31 285 ASP A C 1
ATOM 2194 O O . ASP A 1 285 ? 10.603 18.315 -36.919 1.00 80.31 285 ASP A O 1
ATOM 2198 N N . VAL A 1 286 ? 12.461 18.135 -35.675 1.00 82.56 286 VAL A N 1
ATOM 2199 C CA . VAL A 1 286 ? 12.261 19.387 -34.932 1.00 82.56 286 VAL A CA 1
ATOM 2200 C C . VAL A 1 286 ? 13.493 20.284 -35.005 1.00 82.56 286 VAL A C 1
ATOM 2202 O O . VAL A 1 286 ? 14.625 19.843 -34.824 1.00 82.56 286 VAL A O 1
ATOM 2205 N N . ASN A 1 287 ? 13.263 21.582 -35.220 1.00 83.81 287 ASN A N 1
ATOM 2206 C CA . ASN A 1 287 ? 14.325 22.594 -35.295 1.00 83.81 287 ASN A CA 1
ATOM 2207 C C . ASN A 1 287 ? 14.885 22.989 -33.914 1.00 83.81 287 ASN A C 1
ATOM 2209 O O . ASN A 1 287 ? 15.949 23.602 -33.822 1.00 83.81 287 ASN A O 1
ATOM 2213 N N . SER A 1 288 ? 14.159 22.677 -32.840 1.00 79.56 288 SER A N 1
ATOM 2214 C CA . SER A 1 288 ? 14.556 22.918 -31.455 1.00 79.56 288 SER A CA 1
ATOM 2215 C C . SER A 1 288 ? 13.884 21.905 -30.530 1.00 79.56 288 SER A C 1
ATOM 2217 O O . SER A 1 288 ? 12.790 21.417 -30.807 1.00 79.56 288 SER A O 1
ATOM 2219 N N . LEU A 1 289 ? 14.556 21.580 -29.427 1.00 77.19 289 LEU A N 1
ATOM 2220 C CA . LEU A 1 289 ? 14.101 20.592 -28.455 1.00 77.19 289 LEU A CA 1
ATOM 2221 C C . LEU A 1 289 ? 14.017 21.282 -27.092 1.00 77.19 289 LEU A C 1
ATOM 2223 O O . LEU A 1 289 ? 15.032 21.735 -26.559 1.00 77.19 289 LEU A O 1
ATOM 2227 N N . THR A 1 290 ? 12.807 21.415 -26.549 1.00 71.38 290 THR A N 1
ATOM 2228 C CA . THR A 1 290 ? 12.605 21.976 -25.208 1.00 71.38 290 THR A CA 1
ATOM 2229 C C . THR A 1 290 ? 12.716 20.849 -24.197 1.00 71.38 290 THR A C 1
ATOM 2231 O O . THR A 1 290 ? 11.849 19.982 -24.118 1.00 71.38 290 THR A O 1
ATOM 2234 N N . HIS A 1 291 ? 13.794 20.862 -23.420 1.00 64.44 291 HIS A N 1
ATOM 2235 C CA . HIS A 1 291 ? 13.963 19.952 -22.298 1.00 64.44 291 HIS A CA 1
ATOM 2236 C C . HIS A 1 291 ? 13.139 20.460 -21.112 1.00 64.44 291 HIS A C 1
ATOM 2238 O O . HIS A 1 291 ? 13.548 21.389 -20.412 1.00 64.44 291 HIS A O 1
ATOM 2244 N N . TYR A 1 292 ? 11.977 19.854 -20.879 1.00 60.78 292 TYR A N 1
ATOM 2245 C CA . TYR A 1 292 ? 11.343 19.942 -19.570 1.00 60.78 292 TYR A CA 1
ATOM 2246 C C . TYR A 1 292 ? 12.222 19.131 -18.617 1.00 60.78 292 TYR A C 1
ATOM 2248 O O . TYR A 1 292 ? 12.463 17.952 -18.861 1.00 60.78 292 TYR A O 1
ATOM 2256 N N . GLY A 1 293 ? 12.796 19.792 -17.606 1.00 59.19 293 GLY A N 1
ATOM 2257 C CA . GLY A 1 293 ? 13.586 19.121 -16.572 1.00 59.19 293 GLY A CA 1
ATOM 2258 C C . GLY A 1 293 ? 12.828 17.943 -15.963 1.00 59.19 293 GLY A C 1
ATOM 2259 O O . GLY A 1 293 ? 11.602 17.870 -16.075 1.00 59.19 293 GLY A O 1
ATOM 2260 N N . GLU A 1 294 ? 13.555 17.030 -15.321 1.00 55.34 294 GLU A N 1
ATOM 2261 C CA . GLU A 1 294 ? 12.923 15.918 -14.614 1.00 55.34 294 GLU A CA 1
ATOM 2262 C C . GLU A 1 294 ? 11.839 16.461 -13.665 1.00 55.34 294 GLU A C 1
ATOM 2264 O O . GLU A 1 294 ? 12.065 17.475 -12.988 1.00 55.34 294 GLU A O 1
ATOM 2269 N N . PRO A 1 295 ? 10.635 15.859 -13.647 1.00 57.03 295 PRO A N 1
ATOM 2270 C CA . PRO A 1 295 ? 9.601 16.266 -12.712 1.00 57.03 295 PRO A CA 1
ATOM 2271 C C . PRO A 1 295 ? 10.165 16.206 -11.292 1.00 57.03 295 PRO A C 1
ATOM 2273 O O . PRO A 1 295 ? 10.855 15.257 -10.931 1.00 57.03 295 PRO A O 1
ATOM 2276 N N . TYR A 1 296 ? 9.887 17.250 -10.509 1.00 51.97 296 TYR A N 1
ATOM 2277 C CA . TYR A 1 296 ? 10.431 17.439 -9.166 1.00 51.97 296 TYR A CA 1
ATOM 2278 C C . TYR A 1 296 ? 10.281 16.165 -8.317 1.00 51.97 296 TYR A C 1
ATOM 2280 O O . TYR A 1 296 ? 9.175 15.786 -7.931 1.00 51.97 296 TYR A O 1
ATOM 2288 N N . ASP A 1 297 ? 11.408 15.523 -8.010 1.00 53.69 297 ASP A N 1
ATOM 2289 C CA . ASP A 1 297 ? 11.489 14.250 -7.282 1.00 53.69 297 ASP A CA 1
ATOM 2290 C C . ASP A 1 297 ? 11.339 14.410 -5.755 1.00 53.69 297 ASP A C 1
ATOM 2292 O O . ASP A 1 297 ? 11.345 13.427 -5.008 1.00 53.69 297 ASP A O 1
ATOM 2296 N N . GLY A 1 298 ? 11.197 15.653 -5.275 1.00 51.97 298 GLY A N 1
ATOM 2297 C CA . GLY A 1 298 ? 11.103 15.995 -3.857 1.00 51.97 298 GLY A CA 1
ATOM 2298 C C . GLY A 1 298 ? 12.433 15.982 -3.101 1.00 51.97 298 GLY A C 1
ATOM 2299 O O . GLY A 1 298 ? 12.453 16.354 -1.926 1.00 51.97 298 GLY A O 1
ATOM 2300 N N . ASN A 1 299 ? 13.528 15.576 -3.745 1.00 41.59 299 ASN A N 1
ATOM 2301 C CA . ASN A 1 299 ? 14.816 15.308 -3.112 1.00 41.59 299 ASN A CA 1
ATOM 2302 C C . ASN A 1 299 ? 15.917 16.258 -3.613 1.00 41.59 299 ASN A C 1
ATOM 2304 O O . ASN A 1 299 ? 16.834 16.596 -2.862 1.00 41.59 299 ASN A O 1
ATOM 2308 N N . THR A 1 300 ? 15.783 16.764 -4.839 1.00 42.41 300 THR A N 1
ATOM 2309 C CA . THR A 1 300 ? 16.720 17.713 -5.441 1.00 42.41 300 THR A CA 1
ATOM 2310 C C . THR A 1 300 ? 16.147 19.130 -5.370 1.00 42.41 300 THR A C 1
ATOM 2312 O O . THR A 1 300 ? 15.291 19.526 -6.159 1.00 42.41 300 THR A O 1
ATOM 2315 N N . ARG A 1 301 ? 16.602 19.923 -4.390 1.00 40.88 301 ARG A N 1
ATOM 2316 C CA . ARG A 1 301 ? 16.389 21.380 -4.400 1.00 40.88 301 ARG A CA 1
ATOM 2317 C C . ARG A 1 301 ? 17.476 22.009 -5.272 1.00 40.88 301 ARG A C 1
ATOM 2319 O O . ARG A 1 301 ? 18.642 21.954 -4.884 1.00 40.88 301 ARG A O 1
ATOM 2326 N N . TYR A 1 302 ? 17.092 22.553 -6.426 1.00 39.62 302 TYR A N 1
ATOM 2327 C CA . TYR A 1 302 ? 17.940 23.478 -7.187 1.00 39.62 302 TYR A CA 1
ATOM 2328 C C . TYR A 1 302 ? 18.147 24.785 -6.414 1.00 39.62 302 TYR A C 1
ATOM 2330 O O . TYR A 1 302 ? 17.186 25.233 -5.744 1.00 39.62 302 TYR A O 1
#

Mean predicted aligned error: 15.41 Å

Radius of gyration: 30.23 Å; Cα contacts (8 Å, |Δi|>4): 323; chains: 1; bounding box: 80×67×101 Å